Protein AF-0000000081438797 (afdb_homodimer)

Radius of gyration: 20.41 Å; Cα contacts (8 Å, |Δi|>4): 523; chains: 2; bounding box: 64×46×49 Å

Foldseek 3Di:
DDPVVVVVVVVVVVVVVVCVVVVDAQADLQDLCRGDCVVQPQAADQEDEDAQHLQLNDADLVSSLSSVLSVCSRHAAFHKYKYKHFEQDQWDWPDADPVRDTDIGGGHHHHPVSVVCSVVVNVFWDPVAKDWDDDDRMIIIMTTGHHD/DDPVVVVVVVVVVVVVVVCVVVVDAQADLQDLCRGDCVVQPQAADQEDEDAQHLQLNDADLVSSLSSVLSVCSRHAAFHKYKYKHFEQDQWDWPDQDPVRDTDIGGGHHHHPVSVVCSVVVSVFWDPVAKDWDDDDRMIIIMTTGHHD

Sequence (296 aa):
MNNKEVIVNQVEEKTRNVVLNGGIVHANVHHHEVLDKNVFRDQKFDILVSIFCLEGACSTYDEYVKAFNNIILLIRPGGCLILGSVIEDTTYNSGITKIGNPKIFSVLYLSEKQIFNCIEATGLFDMSTIRKYSLESVMFLMVVKKGLMNNKEVIVNQVEEKTRNVVLNGGIVHANVHHHEVLDKNVFRDQKFDILVSIFCLEGACSTYDEYVKAFNNIILLIRPGGCLILGSVIEDTTYNSGITKIGNPKIFSVLYLSEKQIFNCIEATGLFDMSTIRKYSLESVMFLMVVKKGL

pLDDT: mean 87.7, std 11.4, range [47.59, 98.56]

Structure (mmCIF, N/CA/C/O backbone):
data_AF-0000000081438797-model_v1
#
loop_
_entity.id
_entity.type
_entity.pdbx_description
1 polymer 'Methyltransferase type 11 domain-containing protein'
#
loop_
_atom_site.group_PDB
_atom_site.id
_atom_site.type_symbol
_atom_site.label_atom_id
_atom_site.label_alt_id
_atom_site.label_comp_id
_atom_site.label_asym_id
_atom_site.label_entity_id
_atom_site.label_seq_id
_atom_site.pdbx_PDB_ins_code
_atom_site.Cartn_x
_atom_site.Cartn_y
_atom_site.Cartn_z
_atom_site.occupancy
_atom_site.B_iso_or_equiv
_atom_site.auth_seq_id
_atom_site.auth_comp_id
_atom_site.auth_asym_id
_atom_site.auth_atom_id
_atom_site.pdbx_PDB_model_num
ATOM 1 N N . MET A 1 1 ? -36.188 13.367 15.617 1 47.59 1 MET A N 1
ATOM 2 C CA . MET A 1 1 ? -35.25 12.508 14.93 1 47.59 1 MET A CA 1
ATOM 3 C C . MET A 1 1 ? -35.969 11.469 14.078 1 47.59 1 MET A C 1
ATOM 5 O O . MET A 1 1 ? -36.719 10.641 14.602 1 47.59 1 MET A O 1
ATOM 9 N N . ASN A 1 2 ? -36.125 11.773 12.898 1 61.16 2 ASN A N 1
ATOM 10 C CA . ASN A 1 2 ? -37 11 12.031 1 61.16 2 ASN A CA 1
ATOM 11 C C . ASN A 1 2 ? -36.438 9.617 11.75 1 61.16 2 ASN A C 1
ATOM 13 O O . ASN A 1 2 ? -35.25 9.383 11.922 1 61.16 2 ASN A O 1
ATOM 17 N N . ASN A 1 3 ? -37.406 8.789 11.68 1 64.19 3 ASN A N 1
ATOM 18 C CA . ASN A 1 3 ? -37.156 7.367 11.477 1 64.19 3 ASN A CA 1
ATOM 19 C C . ASN A 1 3 ? -36.031 7.141 10.461 1 64.19 3 ASN A C 1
ATOM 21 O O . ASN A 1 3 ? -35.25 6.207 10.609 1 64.19 3 ASN A O 1
ATOM 25 N N . LYS A 1 4 ? -36 8.008 9.57 1 65.06 4 LYS A N 1
ATOM 26 C CA . LYS A 1 4 ? -35 7.926 8.516 1 65.06 4 LYS A CA 1
ATOM 27 C C . LYS A 1 4 ? -33.594 8.219 9.062 1 65.06 4 LYS A C 1
ATOM 29 O O . LYS A 1 4 ? -32.625 7.527 8.719 1 65.06 4 LYS A O 1
ATOM 34 N N . GLU A 1 5 ? -33.531 9.227 9.906 1 71.31 5 GLU A N 1
ATOM 35 C CA . GLU A 1 5 ? -32.281 9.625 10.508 1 71.31 5 GLU A CA 1
ATOM 36 C C . GLU A 1 5 ? -31.734 8.523 11.414 1 71.31 5 GLU A C 1
ATOM 38 O O . GLU A 1 5 ? -30.516 8.273 11.438 1 71.31 5 GLU A O 1
ATOM 43 N N . VAL A 1 6 ? -32.719 7.824 11.938 1 70.75 6 VAL A N 1
ATOM 44 C CA . VAL A 1 6 ? -32.312 6.77 12.867 1 70.75 6 VAL A CA 1
ATOM 45 C C . VAL A 1 6 ? -31.719 5.598 12.094 1 70.75 6 VAL A C 1
ATOM 47 O O . VAL A 1 6 ? -30.703 5.031 12.5 1 70.75 6 VAL A O 1
ATOM 50 N N . ILE A 1 7 ? -32.344 5.254 11.008 1 73.31 7 ILE A N 1
ATOM 51 C CA . ILE A 1 7 ? -31.875 4.125 10.219 1 73.31 7 ILE A CA 1
ATOM 52 C C . ILE A 1 7 ? -30.5 4.441 9.641 1 73.31 7 ILE A C 1
ATOM 54 O O . ILE A 1 7 ? -29.594 3.598 9.656 1 73.31 7 ILE A O 1
ATOM 58 N N . VAL A 1 8 ? -30.312 5.691 9.195 1 72.12 8 VAL A N 1
ATOM 59 C CA . VAL A 1 8 ? -29.047 6.098 8.602 1 72.12 8 VAL A CA 1
ATOM 60 C C . VAL A 1 8 ? -27.953 6.078 9.664 1 72.12 8 VAL A C 1
ATOM 62 O O . VAL A 1 8 ? -26.844 5.582 9.422 1 72.12 8 VAL A O 1
ATOM 65 N N . ASN A 1 9 ? -28.297 6.539 10.75 1 74.38 9 ASN A N 1
ATOM 66 C CA . ASN A 1 9 ? -27.328 6.57 11.844 1 74.38 9 ASN A CA 1
ATOM 67 C C . ASN A 1 9 ? -26.922 5.16 12.273 1 74.38 9 ASN A C 1
ATOM 69 O O . ASN A 1 9 ? -25.766 4.91 12.578 1 74.38 9 ASN A O 1
ATOM 73 N N . GLN A 1 10 ? -27.875 4.258 12.25 1 75.12 10 GLN A N 1
ATOM 74 C CA . GLN A 1 10 ? -27.578 2.881 12.625 1 75.12 10 GLN A CA 1
ATOM 75 C C . GLN A 1 10 ? -26.672 2.207 11.602 1 75.12 10 GLN A C 1
ATOM 77 O O . GLN A 1 10 ? -25.75 1.48 11.969 1 75.12 10 GLN A O 1
ATOM 82 N N . VAL A 1 11 ? -27 2.443 10.422 1 75.31 11 VAL A N 1
ATOM 83 C CA . VAL A 1 11 ? -26.188 1.863 9.359 1 75.31 11 VAL A CA 1
ATOM 84 C C . VAL A 1 11 ? -24.781 2.455 9.398 1 75.31 11 VAL A C 1
ATOM 86 O O . VAL A 1 11 ? -23.797 1.733 9.234 1 75.31 11 VAL A O 1
ATOM 89 N N . GLU A 1 12 ? -24.672 3.738 9.617 1 76.31 12 GLU A N 1
ATOM 90 C CA . GLU A 1 12 ? -23.359 4.398 9.711 1 76.31 12 GLU A CA 1
ATOM 91 C C . GLU A 1 12 ? -22.531 3.82 10.859 1 76.31 12 GLU A C 1
ATOM 93 O O . GLU A 1 12 ? -21.359 3.51 10.68 1 76.31 12 GLU A O 1
ATOM 98 N N . GLU A 1 13 ? -23.188 3.68 11.914 1 76.94 13 GLU A N 1
ATOM 99 C CA . GLU A 1 13 ? -22.484 3.158 13.07 1 76.94 13 GLU A CA 1
ATOM 100 C C . GLU A 1 13 ? -22.031 1.716 12.844 1 76.94 13 GLU A C 1
ATOM 102 O O . GLU A 1 13 ? -20.906 1.343 13.203 1 76.94 13 GLU A O 1
ATOM 107 N N . LYS A 1 14 ? -22.953 0.948 12.273 1 76.31 14 LYS A N 1
ATOM 108 C CA . LYS A 1 14 ? -22.578 -0.433 11.969 1 76.31 14 LYS A CA 1
ATOM 109 C C . LYS A 1 14 ? -21.422 -0.491 10.984 1 76.31 14 LYS A C 1
ATOM 111 O O . LYS A 1 14 ? -20.484 -1.278 11.164 1 76.31 14 LYS A O 1
ATOM 116 N N . THR A 1 15 ? -21.484 0.318 10.008 1 75 15 THR A N 1
ATOM 117 C CA . THR A 1 15 ? -20.422 0.371 9.008 1 75 15 THR A CA 1
ATOM 118 C C . THR A 1 15 ? -19.109 0.814 9.641 1 75 15 THR A C 1
ATOM 120 O O . THR A 1 15 ? -18.047 0.229 9.383 1 75 15 THR A O 1
ATOM 123 N N . ARG A 1 16 ? -19.156 1.755 10.445 1 74.88 16 ARG A N 1
ATOM 124 C CA . ARG A 1 16 ? -17.969 2.232 11.156 1 74.88 16 ARG A CA 1
ATOM 125 C C . ARG A 1 16 ? -17.344 1.121 11.992 1 74.88 16 ARG A C 1
ATOM 127 O O . ARG A 1 16 ? -16.125 0.951 11.992 1 74.88 16 ARG A O 1
ATOM 134 N N . ASN A 1 17 ? -18.203 0.369 12.578 1 76.12 17 ASN A N 1
ATOM 135 C CA . ASN A 1 17 ? -17.703 -0.715 13.422 1 76.12 17 ASN A CA 1
ATOM 136 C C . ASN A 1 17 ? -17.031 -1.809 12.594 1 76.12 17 ASN A C 1
ATOM 138 O O . ASN A 1 17 ? -16.016 -2.359 13 1 76.12 17 ASN A O 1
ATOM 142 N N . VAL A 1 18 ? -17.625 -2.043 11.523 1 73.62 18 VAL A N 1
ATOM 143 C CA . VAL A 1 18 ? -17.062 -3.064 10.648 1 73.62 18 VAL A CA 1
ATOM 144 C C . VAL A 1 18 ? -15.703 -2.596 10.125 1 73.62 18 VAL A C 1
ATOM 146 O O . VAL A 1 18 ? -14.742 -3.371 10.086 1 73.62 18 VAL A O 1
ATOM 149 N N . VAL A 1 19 ? -15.602 -1.338 9.797 1 74.62 19 VAL A N 1
ATOM 150 C CA . VAL A 1 19 ? -14.367 -0.756 9.281 1 74.62 19 VAL A CA 1
ATOM 151 C C . VAL A 1 19 ? -13.297 -0.781 10.359 1 74.62 19 VAL A C 1
ATOM 153 O O . VAL A 1 19 ? -12.164 -1.218 10.117 1 74.62 19 VAL A O 1
ATOM 156 N N . LEU A 1 20 ? -13.688 -0.495 11.477 1 74.5 20 LEU A N 1
ATOM 157 C CA . LEU A 1 20 ? -12.766 -0.468 12.609 1 74.5 20 LEU A CA 1
ATOM 158 C C . LEU A 1 20 ? -12.297 -1.875 12.961 1 74.5 20 LEU A C 1
ATOM 160 O O . LEU A 1 20 ? -11.117 -2.088 13.25 1 74.5 20 LEU A O 1
ATOM 164 N N . ASN A 1 21 ? -13.18 -2.758 12.758 1 73.75 21 ASN A N 1
ATOM 165 C CA . ASN A 1 21 ? -12.844 -4.148 13.047 1 73.75 21 ASN A CA 1
ATOM 166 C C . ASN A 1 21 ? -11.93 -4.734 11.977 1 73.75 21 ASN A C 1
ATOM 168 O O . ASN A 1 21 ? -11.219 -5.707 12.227 1 73.75 21 A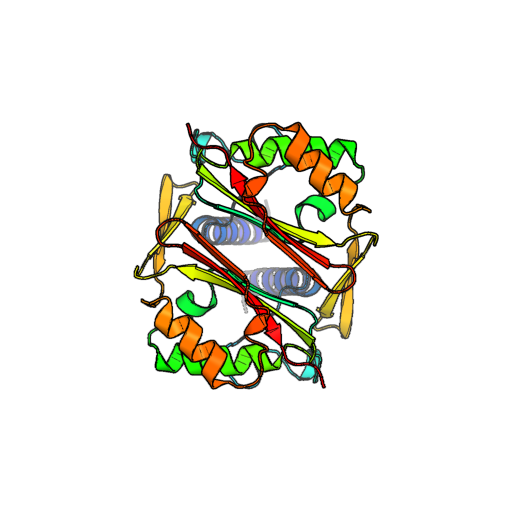SN A O 1
ATOM 172 N N . GLY A 1 22 ? -11.977 -4.027 10.93 1 75.19 22 GLY A N 1
ATOM 173 C CA . GLY A 1 22 ? -11.125 -4.457 9.836 1 75.19 22 GLY A CA 1
ATOM 174 C C . GLY A 1 22 ? -9.727 -3.875 9.906 1 75.19 22 GLY A C 1
ATOM 175 O O . GLY A 1 22 ? -8.875 -4.188 9.07 1 75.19 22 GLY A O 1
ATOM 176 N N . GLY A 1 23 ? -9.5 -2.977 10.859 1 76.56 23 GLY A N 1
ATOM 177 C CA . GLY A 1 23 ? -8.164 -2.438 11.039 1 76.56 23 GLY A CA 1
ATOM 178 C C . GLY A 1 23 ? -7.977 -1.076 10.391 1 76.56 23 GLY A C 1
ATOM 179 O O . GLY A 1 23 ? -6.863 -0.556 10.336 1 76.56 23 GLY A O 1
ATOM 180 N N . ILE A 1 24 ? -9.016 -0.609 9.836 1 80.5 24 ILE A N 1
ATOM 181 C CA . ILE A 1 24 ? -8.961 0.726 9.25 1 80.5 24 ILE A CA 1
ATOM 182 C C . ILE A 1 24 ? -9.289 1.77 10.32 1 80.5 24 ILE A C 1
ATOM 184 O O . ILE A 1 24 ? -10.367 1.741 10.914 1 80.5 24 ILE A O 1
ATOM 188 N N . VAL A 1 25 ? -8.305 2.73 10.57 1 83.81 25 VAL A N 1
ATOM 189 C CA . VAL A 1 25 ? -8.469 3.74 11.609 1 83.81 25 VAL A CA 1
ATOM 190 C C . VAL A 1 25 ? -8.18 5.125 11.031 1 83.81 25 VAL A C 1
ATOM 192 O O . VAL A 1 25 ? -7.52 5.25 10 1 83.81 25 VAL A O 1
ATOM 195 N N . HIS A 1 26 ? -8.773 6.012 11.68 1 86.94 26 HIS A N 1
ATOM 196 C CA . HIS A 1 26 ? -8.461 7.387 11.305 1 86.94 26 HIS A CA 1
ATOM 197 C C . HIS A 1 26 ? -7.043 7.758 11.711 1 86.94 26 HIS A C 1
ATOM 199 O O . HIS A 1 26 ? -6.609 7.457 12.828 1 86.94 26 HIS A O 1
ATOM 205 N N . ALA A 1 27 ? -6.312 8.344 10.812 1 92.19 27 ALA A N 1
ATOM 206 C CA . ALA A 1 27 ? -4.969 8.867 11.047 1 92.19 27 ALA A CA 1
ATOM 207 C C . ALA A 1 27 ? -4.844 10.305 10.555 1 92.19 27 ALA A C 1
ATOM 209 O O . ALA A 1 27 ? -5.297 10.633 9.453 1 92.19 27 ALA A O 1
ATOM 210 N N . ASN A 1 28 ? -4.359 11.18 11.445 1 95.38 28 ASN A N 1
ATOM 211 C CA . ASN A 1 28 ? -4.055 12.555 11.055 1 95.38 28 ASN A CA 1
ATOM 212 C C . ASN A 1 28 ? -2.557 12.836 11.102 1 95.38 28 ASN A C 1
ATOM 214 O O . ASN A 1 28 ? -2 13.094 12.172 1 95.38 28 ASN A O 1
ATOM 218 N N . VAL A 1 29 ? -1.958 12.898 9.883 1 97.44 29 VAL A N 1
ATOM 219 C CA . VAL A 1 29 ? -0.503 12.984 9.797 1 97.44 29 VAL A CA 1
ATOM 220 C C . VAL A 1 29 ? -0.053 14.406 10.141 1 97.44 29 VAL A C 1
ATOM 222 O O . VAL A 1 29 ? 1.137 14.648 10.352 1 97.44 29 VAL A O 1
ATOM 225 N N . HIS A 1 30 ? -0.971 15.273 10.258 1 97.06 30 HIS A N 1
ATOM 226 C CA . HIS A 1 30 ? -0.642 16.656 10.555 1 97.06 30 HIS A CA 1
ATOM 227 C C . HIS A 1 30 ? -0.629 16.906 12.062 1 97.06 30 HIS A C 1
ATOM 229 O O . HIS A 1 30 ? -0.299 18.016 12.508 1 97.06 30 HIS A O 1
ATOM 235 N N . HIS A 1 31 ? -1.01 15.922 12.781 1 95.38 31 HIS A N 1
ATOM 236 C CA . HIS A 1 31 ? -0.969 15.984 14.242 1 95.38 31 HIS A CA 1
ATOM 237 C C . HIS A 1 31 ? 0.128 15.086 14.797 1 95.38 31 HIS A C 1
ATOM 239 O O . HIS A 1 31 ? 0.387 14.008 14.266 1 95.38 31 HIS A O 1
ATOM 245 N N . HIS A 1 32 ? 0.68 15.539 15.883 1 93.88 32 HIS A N 1
ATOM 246 C CA . HIS A 1 32 ? 1.753 14.766 16.5 1 93.88 32 HIS A CA 1
ATOM 247 C C . HIS A 1 32 ? 1.267 13.383 16.922 1 93.88 32 HIS A C 1
ATOM 249 O O . HIS A 1 32 ? 2.02 12.406 16.859 1 93.88 32 HIS A O 1
ATOM 255 N N . GLU A 1 33 ? 0.064 13.445 17.406 1 94.06 33 GLU A N 1
ATOM 256 C CA . GLU A 1 33 ? -0.584 12.164 17.672 1 94.06 33 GLU A CA 1
ATOM 257 C C . GLU A 1 33 ? -1.323 11.648 16.438 1 94.06 33 GLU A C 1
ATOM 259 O O . GLU A 1 33 ? -2.539 11.805 16.328 1 94.06 33 GLU A O 1
ATOM 264 N N . VAL A 1 34 ? -0.611 11.016 15.594 1 95.38 34 VAL A N 1
ATOM 265 C CA . VAL A 1 34 ? -1.127 10.586 14.305 1 95.38 34 VAL A CA 1
ATOM 266 C C . VAL A 1 34 ? -2.322 9.656 14.508 1 95.38 34 VAL A C 1
ATOM 268 O O . VAL A 1 34 ? -3.332 9.773 13.805 1 95.38 34 VAL A O 1
ATOM 271 N N . LEU A 1 35 ? -2.145 8.734 15.531 1 91.81 35 LEU A N 1
ATOM 272 C CA . LEU A 1 35 ? -3.184 7.766 15.867 1 91.81 35 LEU A CA 1
ATOM 273 C C . LEU A 1 35 ? -3.781 8.07 17.234 1 91.81 35 LEU A C 1
ATOM 275 O O . LEU A 1 35 ? -3.127 8.68 18.094 1 91.81 35 LEU A O 1
ATOM 279 N N . ASP A 1 36 ? -4.953 7.633 17.375 1 88.38 36 ASP A N 1
ATOM 280 C CA . ASP A 1 36 ? -5.605 7.82 18.672 1 88.38 36 ASP A CA 1
ATOM 281 C C . ASP A 1 36 ? -4.828 7.121 19.781 1 88.38 36 ASP A C 1
ATOM 283 O O . ASP A 1 36 ? -4.801 5.891 19.859 1 88.38 36 ASP A O 1
ATOM 287 N N . LYS A 1 37 ? -4.355 7.82 20.719 1 87.38 37 LYS A N 1
ATOM 288 C CA . LYS A 1 37 ? -3.518 7.285 21.781 1 87.38 37 LYS A CA 1
ATOM 289 C C . LYS A 1 37 ? -4.332 6.426 22.75 1 87.38 37 LYS A C 1
ATOM 291 O O . LYS A 1 37 ? -3.781 5.574 23.453 1 87.38 37 LYS A O 1
ATOM 296 N N . ASN A 1 38 ? -5.543 6.688 22.781 1 84.25 38 ASN A N 1
ATOM 297 C CA . ASN A 1 38 ? -6.391 5.891 23.672 1 84.25 38 ASN A CA 1
ATOM 298 C C . ASN A 1 38 ? -6.539 4.461 23.156 1 84.25 38 ASN A C 1
ATOM 300 O O . ASN A 1 38 ? -6.84 3.549 23.922 1 84.25 38 ASN A O 1
ATOM 304 N N . VAL A 1 39 ? -6.238 4.379 21.938 1 80.88 39 VAL A N 1
ATOM 305 C CA . VAL A 1 39 ? -6.387 3.064 21.312 1 80.88 39 VAL A CA 1
ATOM 306 C C . VAL A 1 39 ? -5.016 2.424 21.125 1 80.88 39 VAL A C 1
ATOM 308 O O . VAL A 1 39 ? -4.812 1.259 21.469 1 80.88 39 VAL A O 1
ATOM 311 N N . PHE A 1 40 ? -4.098 3.266 20.625 1 83.88 40 PHE A N 1
ATOM 312 C CA . PHE A 1 40 ? -2.824 2.709 20.188 1 83.88 40 PHE A CA 1
ATOM 313 C C . PHE A 1 40 ? -1.736 2.965 21.219 1 83.88 40 PHE A C 1
ATOM 315 O O . PHE A 1 40 ? -0.662 2.361 21.172 1 83.88 40 PHE A O 1
ATOM 322 N N . ARG A 1 41 ? -2.115 3.746 22.188 1 80.88 41 ARG A N 1
ATOM 323 C CA . ARG A 1 41 ? -1.148 4.07 23.234 1 80.88 41 ARG A CA 1
ATOM 324 C C . ARG A 1 41 ? 0.191 4.477 22.625 1 80.88 41 ARG A C 1
ATOM 326 O O . ARG A 1 41 ? 0.259 5.418 21.828 1 80.88 41 ARG A O 1
ATOM 333 N N . ASP A 1 42 ? 1.306 3.9 22.969 1 84.06 42 ASP A N 1
ATOM 334 C CA . ASP A 1 42 ? 2.623 4.254 22.453 1 84.06 42 ASP A CA 1
ATOM 335 C C . ASP A 1 42 ? 3.184 3.135 21.578 1 84.06 42 ASP A C 1
ATOM 337 O O . ASP A 1 42 ? 4.402 2.977 21.469 1 84.06 42 ASP A O 1
ATOM 341 N N . GLN A 1 43 ? 2.242 2.527 20.969 1 86.31 43 GLN A N 1
ATOM 342 C CA . GLN A 1 43 ? 2.637 1.408 20.125 1 86.31 43 GLN A CA 1
ATOM 343 C C . GLN A 1 43 ? 3.508 1.879 18.969 1 86.31 43 GLN A C 1
ATOM 345 O O . GLN A 1 43 ? 3.236 2.918 18.359 1 86.31 43 GLN A O 1
ATOM 350 N N . LYS A 1 44 ? 4.562 1.044 18.703 1 91.75 44 LYS A N 1
ATOM 351 C CA . LYS A 1 44 ? 5.41 1.238 17.531 1 91.75 44 LYS A CA 1
ATOM 352 C C . LYS A 1 44 ? 5.25 0.092 16.531 1 91.75 44 LYS A C 1
ATOM 354 O O . LYS A 1 44 ? 4.832 -1.007 16.906 1 91.75 44 LYS A O 1
ATOM 359 N N . PHE A 1 45 ? 5.586 0.451 15.391 1 89.81 45 PHE A N 1
ATOM 360 C CA . PHE A 1 45 ? 5.375 -0.531 14.336 1 89.81 45 PHE A CA 1
ATOM 361 C C . PHE A 1 45 ? 6.695 -0.935 13.695 1 89.81 45 PHE A C 1
ATOM 363 O O . PHE A 1 45 ? 7.641 -0.145 13.664 1 89.81 45 PHE A O 1
ATOM 370 N N . ASP A 1 46 ? 6.699 -2.176 13.102 1 89 46 ASP A N 1
ATOM 371 C CA . ASP A 1 46 ? 7.887 -2.684 12.422 1 89 46 ASP A CA 1
ATOM 372 C C . ASP A 1 46 ? 8.047 -2.043 11.039 1 89 46 ASP A C 1
ATOM 374 O O . ASP A 1 46 ? 9.172 -1.835 10.578 1 89 46 ASP A O 1
ATOM 378 N N . ILE A 1 47 ? 6.895 -1.741 10.398 1 91.12 47 ILE A N 1
ATOM 379 C CA . ILE A 1 47 ? 6.902 -1.232 9.031 1 91.12 47 ILE A CA 1
ATOM 380 C C . ILE A 1 47 ? 5.852 -0.137 8.883 1 91.12 47 ILE A C 1
ATOM 382 O O . ILE A 1 47 ? 4.727 -0.274 9.375 1 91.12 47 ILE A O 1
ATOM 386 N N . LEU A 1 48 ? 6.219 0.9 8.297 1 94.19 48 LEU A N 1
ATOM 387 C CA . LEU A 1 48 ? 5.293 1.93 7.844 1 94.19 48 LEU A CA 1
ATOM 388 C C . LEU A 1 48 ? 5.352 2.078 6.324 1 94.19 48 LEU A C 1
ATOM 390 O O . LEU A 1 48 ? 6.434 2.242 5.754 1 94.19 48 LEU A O 1
ATOM 394 N N . VAL A 1 49 ? 4.23 1.905 5.684 1 93.75 49 VAL A N 1
ATOM 395 C CA . VAL A 1 49 ? 4.125 2.021 4.234 1 93.75 49 VAL A CA 1
ATOM 396 C C . VAL A 1 49 ? 3.227 3.203 3.875 1 93.75 49 VAL A C 1
ATOM 398 O O . VAL A 1 49 ? 2.094 3.299 4.352 1 93.75 49 VAL A O 1
ATOM 401 N N . SER A 1 50 ? 3.709 4.09 3.102 1 95.06 50 SER A N 1
ATOM 402 C CA . SER A 1 50 ? 2.922 5.176 2.531 1 95.06 50 SER A CA 1
ATOM 403 C C . SER A 1 50 ? 3.139 5.285 1.025 1 95.06 50 SER A C 1
ATOM 405 O O . SER A 1 50 ? 4.227 5.648 0.574 1 95.06 50 SER A O 1
ATOM 407 N N . ILE A 1 51 ? 2.139 4.996 0.252 1 92.31 51 ILE A N 1
ATOM 408 C CA . ILE A 1 51 ? 2.238 5.027 -1.203 1 92.31 51 ILE A CA 1
ATOM 409 C C . ILE A 1 51 ? 1.341 6.133 -1.758 1 92.31 51 ILE A C 1
ATOM 411 O O . ILE A 1 51 ? 0.114 6.016 -1.733 1 92.31 51 ILE A O 1
ATOM 415 N N . PHE A 1 52 ? 1.926 7.145 -2.189 1 90.25 52 PHE A N 1
ATOM 416 C CA . PHE A 1 52 ? 1.266 8.289 -2.805 1 90.25 52 PHE A CA 1
ATOM 417 C C . PHE A 1 52 ? 0.301 8.953 -1.825 1 90.25 52 PHE A C 1
ATOM 419 O O . PHE A 1 52 ? -0.684 9.57 -2.236 1 90.25 52 PHE A O 1
ATOM 426 N N . CYS A 1 53 ? 0.48 8.75 -0.578 1 92.88 53 CYS A N 1
ATOM 427 C CA . CYS A 1 53 ? -0.466 9.227 0.425 1 92.88 53 CYS A CA 1
ATOM 428 C C . CYS A 1 53 ? 0.065 10.469 1.128 1 92.88 53 CYS A C 1
ATOM 430 O O . CYS A 1 53 ? -0.652 11.461 1.27 1 92.88 53 CYS A O 1
ATOM 432 N N . LEU A 1 54 ? 1.288 10.477 1.479 1 95.44 54 LEU A N 1
ATOM 433 C CA . LEU A 1 54 ? 1.838 11.586 2.248 1 95.44 54 LEU A CA 1
ATOM 434 C C . LEU A 1 54 ? 1.853 12.867 1.421 1 95.44 54 L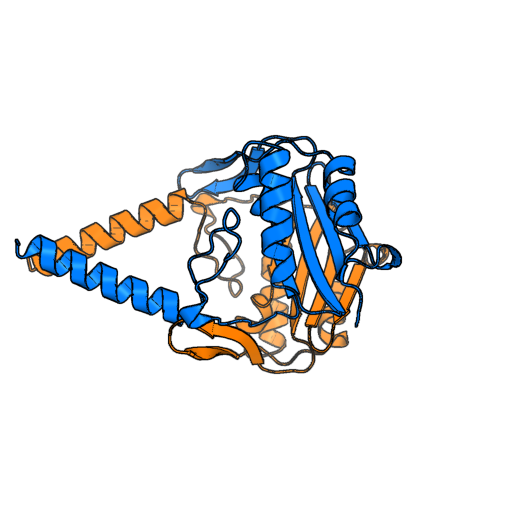EU A C 1
ATOM 436 O O . LEU A 1 54 ? 1.404 13.922 1.886 1 95.44 54 LEU A O 1
ATOM 440 N N . GLU A 1 55 ? 2.346 12.766 0.196 1 94.44 55 GLU A N 1
ATOM 441 C CA . GLU A 1 55 ? 2.367 13.938 -0.674 1 94.44 55 GLU A CA 1
ATOM 442 C C . GLU A 1 55 ? 0.952 14.367 -1.045 1 94.44 55 GLU A C 1
ATOM 444 O O . GLU A 1 55 ? 0.715 15.547 -1.334 1 94.44 55 GLU A O 1
ATOM 449 N N . GLY A 1 56 ? 0.061 13.43 -1.067 1 93.75 56 GLY A N 1
ATOM 450 C CA . GLY A 1 56 ? -1.332 13.766 -1.309 1 93.75 56 GLY A CA 1
ATOM 451 C C . GLY A 1 56 ? -1.979 14.5 -0.147 1 93.75 56 GLY A C 1
ATOM 452 O O . GLY A 1 56 ? -2.939 15.242 -0.335 1 93.75 56 GLY A O 1
ATOM 453 N N . ALA A 1 57 ? -1.486 14.336 1.036 1 95.06 57 ALA A N 1
ATOM 454 C CA . ALA A 1 57 ? -2.051 14.914 2.252 1 95.06 57 ALA A CA 1
ATOM 455 C C . ALA A 1 57 ? -1.438 16.281 2.547 1 95.06 57 ALA A C 1
ATOM 457 O O . ALA A 1 57 ? -1.771 16.922 3.551 1 95.06 57 ALA A O 1
ATOM 458 N N . CYS A 1 58 ? -0.55 16.703 1.725 1 96.88 58 CYS A N 1
ATOM 459 C CA . CYS A 1 58 ? 0.177 17.938 1.998 1 96.88 58 CYS A CA 1
ATOM 460 C C . CYS A 1 58 ? 0.052 18.906 0.835 1 96.88 58 CYS A C 1
ATOM 462 O O . CYS A 1 58 ? -0.02 18.5 -0.323 1 96.88 58 CYS A O 1
ATOM 464 N N . SER A 1 59 ? 0.1 20.219 1.161 1 95.5 59 SER A N 1
ATOM 465 C CA . SER A 1 59 ? -0.027 21.25 0.137 1 95.5 59 SER A CA 1
ATOM 466 C C . SER A 1 59 ? 1.269 22.047 -0.015 1 95.5 59 SER A C 1
ATOM 468 O O . SER A 1 59 ? 1.462 22.734 -1.012 1 95.5 59 SER A O 1
ATOM 470 N N . THR A 1 60 ? 2.125 21.922 0.982 1 97.12 60 THR A N 1
ATOM 471 C CA . THR A 1 60 ? 3.416 22.609 0.948 1 97.12 60 THR A CA 1
ATOM 472 C C . THR A 1 60 ? 4.527 21.688 1.428 1 97.12 60 THR A C 1
ATOM 474 O O . THR A 1 60 ? 4.266 20.672 2.096 1 97.12 60 THR A O 1
ATOM 477 N N . TYR A 1 61 ? 5.727 22.031 1.102 1 97.81 61 TYR A N 1
ATOM 478 C CA . TYR A 1 61 ? 6.863 21.234 1.547 1 97.81 61 TYR A CA 1
ATOM 479 C C . TYR A 1 61 ? 6.992 21.266 3.064 1 97.81 61 TYR A C 1
ATOM 481 O O . TYR A 1 61 ? 7.332 20.266 3.688 1 97.81 61 TYR A O 1
ATOM 489 N N . ASP A 1 62 ? 6.684 22.391 3.707 1 98.12 62 ASP A N 1
ATOM 490 C CA . ASP A 1 62 ? 6.734 22.484 5.16 1 98.12 62 ASP A CA 1
ATOM 491 C C . ASP A 1 62 ? 5.742 21.516 5.809 1 98.12 62 ASP A C 1
ATOM 493 O O . ASP A 1 62 ? 6.07 20.859 6.797 1 98.12 62 ASP A O 1
ATOM 497 N N . GLU A 1 63 ? 4.578 21.484 5.25 1 97.88 63 GLU A N 1
ATOM 498 C CA . GLU A 1 63 ? 3.574 20.562 5.75 1 97.88 63 GLU A CA 1
ATOM 499 C C . GLU A 1 63 ? 4.031 19.109 5.582 1 97.88 63 GLU A C 1
ATOM 501 O O . GLU A 1 63 ? 3.807 18.281 6.465 1 97.88 63 GLU A O 1
ATOM 506 N N . TYR A 1 64 ? 4.652 18.891 4.449 1 98.38 64 TYR A N 1
ATOM 507 C CA . TYR A 1 64 ? 5.176 17.547 4.176 1 98.38 64 TYR A CA 1
ATOM 508 C C . TYR A 1 64 ? 6.219 17.156 5.211 1 98.38 64 TYR A C 1
ATOM 510 O O . TYR A 1 64 ? 6.168 16.047 5.758 1 98.38 64 TYR A O 1
ATOM 518 N N . VAL A 1 65 ? 7.102 18.016 5.488 1 98.38 65 VAL A N 1
ATOM 519 C CA . VAL A 1 65 ? 8.164 17.75 6.457 1 98.38 65 VAL A CA 1
ATOM 520 C C . VAL A 1 65 ? 7.555 17.484 7.832 1 98.38 65 VAL A C 1
ATOM 522 O O . VAL A 1 65 ? 7.934 16.531 8.516 1 98.38 65 VAL A O 1
ATOM 525 N N . LYS A 1 66 ? 6.621 18.281 8.203 1 98.19 66 LYS A N 1
ATOM 526 C CA . LYS A 1 66 ? 5.965 18.109 9.492 1 98.19 66 LYS A CA 1
ATOM 527 C C . LYS A 1 66 ? 5.242 16.766 9.562 1 98.19 66 LYS A C 1
ATOM 529 O O . LYS A 1 66 ? 5.379 16.031 10.547 1 98.19 66 LYS A O 1
ATOM 534 N N . ALA A 1 67 ? 4.48 16.484 8.555 1 98.38 67 ALA A N 1
ATOM 535 C CA . ALA A 1 67 ? 3.75 15.219 8.492 1 98.38 67 ALA A CA 1
ATOM 536 C C . ALA A 1 67 ? 4.707 14.023 8.539 1 98.38 67 ALA A C 1
ATOM 538 O O . ALA A 1 67 ? 4.457 13.047 9.242 1 98.38 67 ALA A O 1
ATOM 539 N N . PHE A 1 68 ? 5.777 14.18 7.793 1 98.56 68 PHE A N 1
ATOM 540 C CA . PHE A 1 68 ? 6.797 13.133 7.766 1 98.56 68 PHE A CA 1
ATOM 541 C C . PHE A 1 68 ? 7.363 12.898 9.156 1 98.56 68 PHE A C 1
ATOM 543 O O . PHE A 1 68 ? 7.43 11.758 9.625 1 98.56 68 PHE A O 1
ATOM 550 N N . ASN A 1 69 ? 7.688 13.922 9.828 1 98.25 69 ASN A N 1
ATOM 551 C CA . ASN A 1 69 ? 8.234 13.82 11.18 1 98.25 69 ASN A CA 1
ATOM 552 C C . ASN A 1 69 ? 7.246 13.164 12.133 1 98.25 69 ASN A C 1
ATOM 554 O O . ASN A 1 69 ? 7.648 12.438 13.047 1 98.25 69 ASN A O 1
ATOM 558 N N . ASN A 1 70 ? 6.027 13.43 11.922 1 97.81 70 ASN A N 1
ATOM 559 C CA . ASN A 1 70 ? 5 12.828 12.773 1 97.81 70 ASN A CA 1
ATOM 560 C C . ASN A 1 70 ? 4.902 11.32 12.555 1 97.81 70 ASN A C 1
ATOM 562 O O . ASN A 1 70 ? 4.883 10.555 13.516 1 97.81 70 ASN A O 1
ATOM 566 N N . ILE A 1 71 ? 4.914 10.867 11.297 1 97.56 71 ILE A N 1
ATOM 567 C CA . ILE A 1 71 ? 4.578 9.477 11.031 1 97.56 71 ILE A CA 1
ATOM 568 C C . ILE A 1 71 ? 5.781 8.586 11.359 1 97.56 71 ILE A C 1
ATOM 570 O O . ILE A 1 71 ? 5.617 7.43 11.742 1 97.56 71 ILE A O 1
ATOM 574 N N . ILE A 1 72 ? 6.98 9.094 11.234 1 97.38 72 ILE A N 1
ATOM 575 C CA . ILE A 1 72 ? 8.141 8.242 11.453 1 97.38 72 ILE A CA 1
ATOM 576 C C . ILE A 1 72 ? 8.281 7.934 12.945 1 97.38 72 ILE A C 1
ATOM 578 O O . ILE A 1 72 ? 9.008 7.012 13.328 1 97.38 72 ILE A O 1
ATOM 582 N N . LEU A 1 73 ? 7.605 8.719 13.781 1 95.38 73 LEU A N 1
ATOM 583 C CA . LEU A 1 73 ? 7.602 8.43 15.211 1 95.38 73 LEU A CA 1
ATOM 584 C C . LEU A 1 73 ? 6.859 7.129 15.5 1 95.38 73 LEU A C 1
ATOM 586 O O . LEU A 1 73 ? 7.016 6.547 16.578 1 95.38 73 LEU A O 1
ATOM 590 N N . LEU A 1 74 ? 6.094 6.656 14.578 1 95 74 LEU A N 1
ATOM 591 C CA . LEU A 1 74 ? 5.336 5.418 14.734 1 95 74 LEU A CA 1
ATOM 592 C C . LEU A 1 74 ? 6.227 4.203 14.484 1 95 74 LEU A C 1
ATOM 594 O O . LEU A 1 74 ? 5.852 3.076 14.828 1 95 74 LEU A O 1
ATOM 598 N N . ILE A 1 75 ? 7.375 4.41 13.93 1 95.88 75 ILE A N 1
ATOM 599 C CA . ILE A 1 75 ? 8.266 3.303 13.586 1 95.88 75 ILE A CA 1
ATOM 600 C C . ILE A 1 75 ? 9.211 3.018 14.75 1 95.88 75 ILE A C 1
ATOM 602 O O . ILE A 1 75 ? 9.836 3.934 15.281 1 95.88 75 ILE A O 1
ATOM 606 N N . ARG A 1 76 ? 9.297 1.787 15.086 1 94.94 76 ARG A N 1
ATOM 607 C CA . ARG A 1 76 ? 10.242 1.413 16.141 1 94.94 76 ARG A CA 1
ATOM 608 C C . ARG A 1 76 ? 11.68 1.517 15.648 1 94.94 76 ARG A C 1
ATOM 610 O O . ARG A 1 76 ? 11.93 1.48 14.438 1 94.94 76 ARG A O 1
ATOM 617 N N . PRO A 1 77 ? 12.641 1.635 16.688 1 96.06 77 PRO A N 1
ATOM 618 C CA . PRO A 1 77 ? 14.039 1.494 16.266 1 96.06 77 PRO A CA 1
ATOM 619 C C . PRO A 1 77 ? 14.305 0.191 15.516 1 96.06 77 PRO A C 1
ATOM 621 O O . PRO A 1 77 ? 13.758 -0.856 15.883 1 96.06 77 PRO A O 1
ATOM 624 N N . GLY A 1 78 ? 15.008 0.307 14.438 1 94.12 78 GLY A N 1
ATOM 625 C CA . GLY A 1 78 ? 15.297 -0.865 13.625 1 94.12 78 GLY A CA 1
ATOM 626 C C . GLY A 1 78 ? 14.188 -1.21 12.656 1 94.12 78 GLY A C 1
ATOM 627 O O . GLY A 1 78 ? 14.32 -2.131 11.844 1 94.12 78 GLY A O 1
ATOM 628 N N . GLY A 1 79 ? 13.078 -0.401 12.727 1 94.62 79 GLY A N 1
ATOM 629 C CA . GLY A 1 79 ? 11.977 -0.61 11.805 1 94.62 79 GLY A CA 1
ATOM 630 C C . GLY A 1 79 ? 12.227 -0.035 10.422 1 94.62 79 GLY A C 1
ATOM 631 O O . GLY A 1 79 ? 13.312 0.496 10.156 1 94.62 79 GLY A O 1
ATOM 632 N N . CYS A 1 80 ? 11.18 -0.158 9.523 1 94.12 80 CYS A N 1
ATOM 633 C CA . CYS A 1 80 ? 11.383 0.169 8.117 1 94.12 80 CYS A CA 1
ATOM 634 C C . CYS A 1 80 ? 10.312 1.139 7.617 1 94.12 80 CYS A C 1
ATOM 636 O O . CYS A 1 80 ? 9.133 0.99 7.945 1 94.12 80 CYS A O 1
ATOM 638 N N . LEU A 1 81 ? 10.797 2.068 6.836 1 96.75 81 LEU A N 1
ATOM 639 C CA . LEU A 1 81 ? 9.914 2.971 6.102 1 96.75 81 LEU A CA 1
ATOM 640 C C . LEU A 1 81 ? 9.891 2.617 4.617 1 96.75 81 LEU A C 1
ATOM 642 O O . LEU A 1 81 ? 10.945 2.457 3.996 1 96.75 81 LEU A O 1
ATOM 646 N N . ILE A 1 82 ? 8.719 2.488 4.07 1 94.5 82 ILE A N 1
ATOM 647 C CA . ILE A 1 82 ? 8.523 2.312 2.637 1 94.5 82 ILE A CA 1
ATOM 648 C C . ILE A 1 82 ? 7.691 3.465 2.084 1 94.5 82 ILE A C 1
ATOM 650 O O . ILE A 1 82 ? 6.543 3.662 2.49 1 94.5 82 ILE A O 1
ATOM 654 N N . LEU A 1 83 ? 8.297 4.148 1.115 1 96.38 83 LEU A N 1
ATOM 655 C CA . LEU A 1 83 ? 7.625 5.297 0.516 1 96.38 83 LEU A CA 1
ATOM 656 C C . LEU A 1 83 ? 7.461 5.109 -0.988 1 96.38 83 LEU A C 1
ATOM 658 O O . LEU A 1 83 ? 8.406 4.699 -1.672 1 96.38 83 LEU A O 1
ATOM 662 N N . GLY A 1 84 ? 6.289 5.242 -1.453 1 94.56 84 GLY A N 1
ATOM 663 C CA . GLY A 1 84 ? 6.004 5.488 -2.857 1 94.56 84 GLY A CA 1
ATOM 664 C C . GLY A 1 84 ? 5.555 6.914 -3.131 1 94.56 84 GLY A C 1
ATOM 665 O O . GLY A 1 84 ? 4.582 7.387 -2.545 1 94.56 84 GLY A O 1
ATOM 666 N N . SER A 1 85 ? 6.297 7.598 -3.973 1 95.5 85 SER A N 1
ATOM 667 C CA . SER A 1 85 ? 6 9.008 -4.199 1 95.5 85 SER A CA 1
ATOM 668 C C . SER A 1 85 ? 6.027 9.344 -5.684 1 95.5 85 SER A C 1
ATOM 670 O O . SER A 1 85 ? 6.816 8.781 -6.441 1 95.5 85 SER A O 1
ATOM 672 N N . VAL A 1 86 ? 5.148 10.25 -6.098 1 92.81 86 VAL A N 1
ATOM 673 C CA . VAL A 1 86 ? 5.234 10.898 -7.402 1 92.81 86 VAL A CA 1
ATOM 674 C C . VAL A 1 86 ? 6.324 11.969 -7.379 1 92.81 86 VAL A C 1
ATOM 676 O O . VAL A 1 86 ? 6.367 12.805 -6.473 1 92.81 86 VAL A O 1
ATOM 679 N N . ILE A 1 87 ? 7.168 11.906 -8.344 1 94.44 87 ILE A N 1
ATOM 680 C CA . ILE A 1 87 ? 8.289 12.836 -8.375 1 94.44 87 ILE A CA 1
ATOM 681 C C . ILE A 1 87 ? 8.102 13.836 -9.508 1 94.44 87 ILE A C 1
ATOM 683 O O . ILE A 1 87 ? 7.793 13.453 -10.641 1 94.44 87 ILE A O 1
ATOM 687 N N . GLU A 1 88 ? 8.281 15.102 -9.148 1 94.44 88 GLU A N 1
ATOM 688 C CA . GLU A 1 88 ? 8.312 16.203 -10.102 1 94.44 88 GLU A CA 1
ATOM 689 C C . GLU A 1 88 ? 7.051 16.219 -10.961 1 94.44 88 GLU A C 1
ATOM 691 O O . GLU A 1 88 ? 7.129 16.359 -12.188 1 94.44 88 GLU A O 1
ATOM 696 N N . ASP A 1 89 ? 6.004 15.93 -10.422 1 91.75 89 ASP A N 1
ATOM 697 C CA . ASP A 1 89 ? 4.652 16 -10.961 1 91.75 89 ASP A CA 1
ATOM 698 C C . ASP A 1 89 ? 3.641 16.359 -9.875 1 91.75 89 ASP A C 1
ATOM 700 O O . ASP A 1 89 ? 3.949 16.281 -8.688 1 91.75 89 ASP A O 1
ATOM 704 N N . THR A 1 90 ? 2.42 16.797 -10.297 1 91.06 90 THR A N 1
ATOM 705 C CA . THR A 1 90 ? 1.433 17.234 -9.32 1 91.06 90 THR A CA 1
ATOM 706 C C . THR A 1 90 ? 0.173 16.375 -9.406 1 91.06 90 THR A C 1
ATOM 708 O O . THR A 1 90 ? -0.83 16.672 -8.75 1 91.06 90 THR A O 1
ATOM 711 N N . THR A 1 91 ? 0.293 15.344 -10.242 1 87.56 91 THR A N 1
ATOM 712 C CA . THR A 1 91 ? -0.863 14.461 -10.375 1 87.56 91 THR A CA 1
ATOM 713 C C . THR A 1 91 ? -0.422 13.016 -10.562 1 87.56 91 THR A C 1
ATOM 715 O O . THR A 1 91 ? 0.719 12.75 -10.953 1 87.56 91 THR A O 1
ATOM 718 N N . TYR A 1 92 ? -1.183 12.203 -10.125 1 80.44 92 TYR A N 1
ATOM 719 C CA . TYR A 1 92 ? -1.025 10.812 -10.523 1 80.44 92 TYR A CA 1
ATOM 720 C C . TYR A 1 92 ? -2.363 10.203 -10.922 1 80.44 92 TYR A C 1
ATOM 722 O O . TYR A 1 92 ? -3.406 10.562 -10.375 1 80.44 92 TYR A O 1
ATOM 730 N N . ASN A 1 93 ? -2.232 9.328 -11.969 1 75.88 93 ASN A N 1
ATOM 731 C CA . ASN A 1 93 ? -3.4 8.648 -12.516 1 75.88 93 ASN A CA 1
ATOM 732 C C . ASN A 1 93 ? -3.537 7.23 -11.961 1 75.88 93 ASN A C 1
ATOM 734 O O . ASN A 1 93 ? -2.646 6.398 -12.141 1 75.88 93 ASN A O 1
ATOM 738 N N . SER A 1 94 ? -4.594 7.051 -11.211 1 71.12 94 SER A N 1
ATOM 739 C CA . SER A 1 94 ? -4.793 5.734 -10.617 1 71.12 94 SER A CA 1
ATOM 740 C C . SER A 1 94 ? -5.594 4.824 -11.539 1 71.12 94 SER A C 1
ATOM 742 O O . SER A 1 94 ? -6.016 3.738 -11.141 1 71.12 94 SER A O 1
ATOM 744 N N . GLY A 1 95 ? -5.734 5.246 -12.766 1 66.38 95 GLY A N 1
ATOM 745 C CA . GLY A 1 95 ? -6.457 4.434 -13.734 1 66.38 95 GLY A CA 1
ATOM 746 C C . GLY A 1 95 ? -7.898 4.867 -13.922 1 66.38 95 GLY A C 1
ATOM 747 O O . GLY A 1 95 ? -8.344 5.84 -13.305 1 66.38 95 GLY A O 1
ATOM 748 N N . ILE A 1 96 ? -8.508 4.254 -14.883 1 61.59 96 ILE A N 1
ATOM 749 C CA . ILE A 1 96 ? -9.859 4.625 -15.289 1 61.59 96 ILE A CA 1
ATOM 750 C C . ILE A 1 96 ? -10.875 4.066 -14.289 1 61.59 96 ILE A C 1
ATOM 752 O O . ILE A 1 96 ? -10.75 2.922 -13.852 1 61.59 96 ILE A O 1
ATOM 756 N N . THR A 1 97 ? -11.617 4.957 -13.805 1 61.25 97 THR A N 1
ATOM 757 C CA . THR A 1 97 ? -12.695 4.531 -12.914 1 61.25 97 THR A CA 1
ATOM 758 C C . THR A 1 97 ? -13.852 3.932 -13.711 1 61.25 97 THR A C 1
ATOM 760 O O . THR A 1 97 ? -13.82 3.926 -14.945 1 61.25 97 THR A O 1
ATOM 763 N N . LYS A 1 98 ? -14.742 3.268 -13.031 1 59.75 98 LYS A N 1
ATOM 764 C CA . LYS A 1 98 ? -15.938 2.668 -13.633 1 59.75 98 LYS A CA 1
ATOM 765 C C . LYS A 1 98 ? -16.641 3.658 -14.547 1 59.75 98 LYS A C 1
ATOM 767 O O . LYS A 1 98 ? -17.297 3.26 -15.516 1 59.75 98 LYS A O 1
ATOM 772 N N . ILE A 1 99 ? -16.5 4.898 -14.227 1 58.72 99 ILE A N 1
ATOM 773 C CA . ILE A 1 99 ? -17.219 5.859 -15.047 1 58.72 99 ILE A CA 1
ATOM 774 C C . ILE A 1 99 ? -16.344 6.305 -16.219 1 58.72 99 ILE A C 1
ATOM 776 O O . ILE A 1 99 ? -16.719 7.207 -16.969 1 58.72 99 ILE A O 1
ATOM 780 N N . GLY A 1 100 ? -15.359 5.582 -16.438 1 62.06 100 GLY A N 1
ATOM 781 C CA . GLY A 1 100 ? -14.539 5.785 -17.625 1 62.06 100 GLY A CA 1
ATOM 782 C C . GLY A 1 100 ? -13.539 6.914 -17.469 1 62.06 100 GLY A C 1
ATOM 783 O O . GLY A 1 100 ? -12.695 7.129 -18.344 1 62.06 100 GLY A O 1
ATOM 784 N N . ASN A 1 101 ? -13.734 7.691 -16.375 1 63.41 101 ASN A N 1
ATOM 785 C CA . ASN A 1 101 ? -12.797 8.797 -16.25 1 63.41 101 ASN A CA 1
ATOM 786 C C . ASN A 1 101 ? -11.617 8.438 -15.344 1 63.41 101 ASN A C 1
ATOM 788 O O . ASN A 1 101 ? -11.805 7.793 -14.312 1 63.41 101 ASN A O 1
ATOM 792 N N . PRO A 1 102 ? -10.477 8.734 -15.93 1 66.12 102 PRO A N 1
ATOM 793 C CA . PRO A 1 102 ? -9.328 8.531 -15.047 1 66.12 102 PRO A CA 1
ATOM 794 C C . PRO A 1 102 ? -9.414 9.344 -13.758 1 66.12 102 PRO A C 1
ATOM 796 O O . PRO A 1 102 ? -9.93 10.461 -13.766 1 66.12 102 PRO A O 1
ATOM 799 N N . LYS A 1 103 ? -9.258 8.648 -12.703 1 72.69 103 LYS A N 1
ATOM 800 C CA . LYS A 1 103 ? -9.172 9.406 -11.461 1 72.69 103 LYS A CA 1
ATOM 801 C C . LYS A 1 103 ? -7.777 10.008 -11.281 1 72.69 103 LYS A C 1
ATOM 803 O O . LYS A 1 103 ? -6.781 9.281 -11.258 1 72.69 103 LYS A O 1
ATOM 808 N N . ILE A 1 104 ? -7.777 11.312 -11.352 1 78.69 104 ILE A N 1
ATOM 809 C CA . ILE A 1 104 ? -6.535 12.055 -11.172 1 78.69 104 ILE A CA 1
ATOM 810 C C . ILE A 1 104 ? -6.473 12.625 -9.758 1 78.69 104 ILE A C 1
ATOM 812 O O . ILE A 1 104 ? -7.418 13.273 -9.305 1 78.69 104 ILE A O 1
ATOM 816 N N . PHE A 1 105 ? -5.496 12.242 -9.078 1 82.56 105 PHE A N 1
ATOM 817 C CA . PHE A 1 105 ? -5.273 12.766 -7.738 1 82.56 105 PHE A CA 1
ATOM 818 C C . PHE A 1 105 ? -4.199 13.844 -7.75 1 82.56 105 PHE A C 1
ATOM 820 O O . PHE A 1 105 ? -3.191 13.719 -8.453 1 82.56 105 PHE A O 1
ATOM 827 N N . SER A 1 106 ? -4.484 14.859 -7.016 1 88.75 106 SER A N 1
ATOM 828 C CA . SER A 1 106 ? -3.484 15.914 -6.848 1 88.75 106 SER A CA 1
ATOM 829 C C . SER A 1 106 ? -2.51 15.57 -5.727 1 88.75 106 SER A C 1
ATOM 831 O O . SER A 1 106 ? -2.916 15.07 -4.676 1 88.75 106 SER A O 1
ATOM 833 N N . VAL A 1 107 ? -1.253 15.789 -6.039 1 93.31 107 VAL A N 1
ATOM 834 C CA . VAL A 1 107 ? -0.214 15.547 -5.043 1 93.31 107 VAL A CA 1
ATOM 835 C C . VAL A 1 107 ? 0.746 16.734 -4.996 1 93.31 107 VAL A C 1
ATOM 837 O O . VAL A 1 107 ? 0.843 17.5 -5.957 1 93.31 107 VAL A O 1
ATOM 840 N N . LEU A 1 108 ? 1.368 16.953 -3.877 1 95.75 108 LEU A N 1
ATOM 841 C CA . LEU A 1 108 ? 2.404 17.969 -3.732 1 95.75 108 LEU A CA 1
ATOM 842 C C . LEU A 1 108 ? 3.559 17.703 -4.695 1 95.75 108 LEU A C 1
ATOM 844 O O . LEU A 1 108 ? 4.008 16.562 -4.84 1 95.75 108 LEU A O 1
ATOM 848 N N . TYR A 1 109 ? 3.98 18.734 -5.359 1 96.5 109 TYR A N 1
ATOM 849 C CA . TYR A 1 109 ? 5.195 18.641 -6.156 1 96.5 109 TYR A CA 1
ATOM 850 C C . TYR A 1 109 ? 6.414 18.406 -5.27 1 96.5 109 TYR A C 1
ATOM 852 O O . TYR A 1 109 ? 6.684 19.188 -4.359 1 96.5 109 TYR A O 1
ATOM 860 N N . LEU A 1 110 ? 7.133 17.312 -5.527 1 97.38 110 LEU A N 1
ATOM 861 C CA . LEU A 1 110 ? 8.336 16.969 -4.785 1 97.38 110 LEU A CA 1
ATOM 862 C C . LEU A 1 110 ? 9.445 16.5 -5.727 1 97.38 110 LEU A C 1
ATOM 864 O O . LEU A 1 110 ? 9.188 15.766 -6.68 1 97.38 110 LEU A O 1
ATOM 868 N N . SER A 1 111 ? 10.617 16.953 -5.434 1 97.06 111 SER A N 1
ATOM 869 C CA . SER A 1 111 ? 11.789 16.359 -6.074 1 97.06 111 SER A CA 1
ATOM 870 C C . SER A 1 111 ? 12.359 15.227 -5.234 1 97.06 111 SER A C 1
ATOM 872 O O . SER A 1 111 ? 12.102 15.148 -4.031 1 97.06 111 SER A O 1
ATOM 874 N N . GLU A 1 112 ? 13.102 14.383 -5.91 1 96.31 112 GLU A N 1
ATOM 875 C CA . GLU A 1 112 ? 13.82 13.336 -5.191 1 96.31 112 GLU A CA 1
ATOM 876 C C . GLU A 1 112 ? 14.695 13.922 -4.086 1 96.31 112 GLU A C 1
ATOM 878 O O . GLU A 1 112 ? 14.727 13.398 -2.971 1 96.31 112 GLU A O 1
ATOM 883 N N . LYS A 1 113 ? 15.344 14.977 -4.426 1 97.19 113 LYS A N 1
ATOM 884 C CA . LYS A 1 113 ? 16.234 15.633 -3.465 1 97.19 113 LYS A CA 1
ATOM 885 C C . LYS A 1 113 ? 15.461 16.078 -2.223 1 97.19 113 LYS A C 1
ATOM 887 O O . LYS A 1 113 ? 15.945 15.93 -1.101 1 97.19 113 LYS A O 1
ATOM 892 N N . GLN A 1 114 ? 14.32 16.562 -2.42 1 97.88 114 GLN A N 1
ATOM 893 C CA . GLN A 1 114 ? 13.5 17.031 -1.307 1 97.88 114 GLN A CA 1
ATOM 894 C C . GLN A 1 114 ? 13.102 15.867 -0.4 1 97.88 114 GLN A C 1
ATOM 896 O O . GLN A 1 114 ? 13.102 16 0.825 1 97.88 114 GLN A O 1
ATOM 901 N N . ILE A 1 115 ? 12.75 14.766 -0.962 1 97.88 115 ILE A N 1
ATOM 902 C CA . ILE A 1 115 ? 12.359 13.594 -0.194 1 97.88 115 ILE A CA 1
ATOM 903 C C . ILE A 1 115 ? 13.547 13.078 0.61 1 97.88 115 ILE A C 1
ATOM 905 O O . ILE A 1 115 ? 13.43 12.82 1.811 1 97.88 115 ILE A O 1
ATOM 909 N N . PHE A 1 116 ? 14.688 13.062 -0.007 1 97.62 116 PHE A N 1
ATOM 910 C CA . PHE A 1 116 ? 15.891 12.586 0.663 1 97.62 116 PHE A CA 1
ATOM 911 C C . PHE A 1 116 ? 16.297 13.531 1.781 1 97.62 116 PHE A C 1
ATOM 913 O O . PHE A 1 116 ? 16.688 13.094 2.867 1 97.62 116 PHE A O 1
ATOM 920 N N . ASN A 1 117 ? 16.188 14.758 1.47 1 98 117 ASN A N 1
ATOM 921 C CA . ASN A 1 117 ? 16.5 15.742 2.498 1 98 117 ASN A CA 1
ATOM 922 C C . ASN A 1 117 ? 15.609 15.578 3.727 1 98 117 ASN A C 1
ATOM 924 O O . ASN A 1 117 ? 16.078 15.68 4.859 1 98 117 ASN A O 1
ATOM 928 N N . CYS A 1 118 ? 14.398 15.336 3.488 1 98 118 CYS A N 1
ATOM 929 C CA . CYS A 1 118 ? 13.438 15.148 4.57 1 98 118 CYS A CA 1
ATOM 930 C C . CYS A 1 118 ? 13.82 13.953 5.434 1 98 118 CYS A C 1
ATOM 932 O O . CYS A 1 118 ? 13.836 14.047 6.664 1 98 118 CYS A O 1
ATOM 934 N N . ILE A 1 119 ? 14.18 12.891 4.828 1 98.25 119 ILE A N 1
ATOM 935 C CA . ILE A 1 119 ? 14.555 11.664 5.535 1 98.25 119 ILE A CA 1
ATOM 936 C C . ILE A 1 119 ? 15.844 11.898 6.316 1 98.25 119 ILE A C 1
ATOM 938 O O . ILE A 1 119 ? 15.914 11.609 7.512 1 98.25 119 ILE A O 1
ATOM 942 N N . GLU A 1 120 ? 16.797 12.508 5.711 1 97.81 120 GLU A N 1
ATOM 943 C CA . GLU A 1 120 ? 18.109 12.703 6.301 1 97.81 120 GLU A CA 1
ATOM 944 C C . GLU A 1 120 ? 18.047 13.68 7.469 1 97.81 120 GLU A C 1
ATOM 946 O O . GLU A 1 120 ? 18.75 13.508 8.469 1 97.81 120 GLU A O 1
ATOM 951 N N . ALA A 1 121 ? 17.266 14.633 7.324 1 98 121 ALA A N 1
ATOM 952 C CA . ALA A 1 121 ? 17.172 15.703 8.32 1 98 121 ALA A CA 1
ATOM 953 C C . ALA A 1 121 ? 16.688 15.164 9.656 1 98 121 ALA A C 1
ATOM 955 O O . ALA A 1 121 ? 16.938 15.766 10.703 1 98 121 ALA A O 1
ATOM 956 N N . THR A 1 122 ? 15.953 14.078 9.656 1 97.62 122 THR A N 1
ATOM 957 C CA . THR A 1 122 ? 15.453 13.516 10.906 1 97.62 122 THR A CA 1
ATOM 958 C C . THR A 1 122 ? 16.594 12.977 11.75 1 97.62 122 THR A C 1
ATOM 960 O O . THR A 1 122 ? 16.5 12.922 12.984 1 97.62 122 THR A O 1
ATOM 963 N N . GLY A 1 123 ? 17.625 12.445 11.133 1 97.31 123 GLY A N 1
ATOM 964 C CA . GLY A 1 123 ? 18.734 11.812 11.812 1 97.31 123 GLY A CA 1
ATOM 965 C C . GLY A 1 123 ? 18.391 10.445 12.383 1 97.31 123 GLY A C 1
ATOM 966 O O . GLY A 1 123 ? 19.156 9.883 13.172 1 97.31 123 GLY A O 1
ATOM 967 N N . LEU A 1 124 ? 17.328 9.891 11.992 1 98.06 124 LEU A N 1
ATOM 968 C CA . LEU A 1 124 ? 16.828 8.688 12.648 1 98.06 124 LEU A CA 1
ATOM 969 C C . LEU A 1 124 ? 17.031 7.461 11.766 1 98.06 124 LEU A C 1
ATOM 971 O O . LEU A 1 124 ? 16.859 6.328 12.219 1 98.06 124 LEU A O 1
ATOM 975 N N . PHE A 1 125 ? 17.406 7.676 10.516 1 98.12 125 PHE A N 1
ATOM 976 C CA . PHE A 1 125 ? 17.484 6.555 9.586 1 98.12 125 PHE A CA 1
ATOM 977 C C . PHE A 1 125 ? 18.938 6.25 9.227 1 98.12 125 PHE A C 1
ATOM 979 O O . PHE A 1 125 ? 19.781 7.148 9.227 1 98.12 125 PHE A O 1
ATOM 986 N N . ASP A 1 126 ? 19.234 5.004 9.031 1 97.31 126 ASP A N 1
ATOM 987 C CA . ASP A 1 126 ? 20.516 4.555 8.484 1 97.31 126 ASP A CA 1
ATOM 988 C C . ASP A 1 126 ? 20.516 4.629 6.961 1 97.31 126 ASP A C 1
ATOM 990 O O . ASP A 1 126 ? 20.047 3.703 6.285 1 97.31 126 ASP A O 1
ATOM 994 N N . MET A 1 127 ? 21.109 5.648 6.473 1 96.44 127 MET A N 1
ATOM 995 C CA . MET A 1 127 ? 21.031 5.957 5.047 1 96.44 127 MET A CA 1
ATOM 996 C C . MET A 1 127 ? 21.797 4.922 4.223 1 96.44 127 MET A C 1
ATOM 998 O O . MET A 1 127 ? 21.609 4.836 3.006 1 96.44 127 MET A O 1
ATOM 1002 N N . SER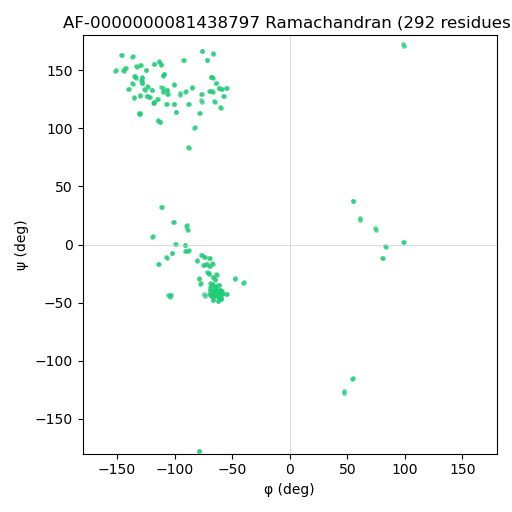 A 1 128 ? 22.578 4.082 4.844 1 95.44 128 SER A N 1
ATOM 1003 C CA . SER A 1 128 ? 23.297 3.029 4.121 1 95.44 128 SER A CA 1
ATOM 1004 C C . SER A 1 128 ? 22.344 1.905 3.717 1 95.44 128 SER A C 1
ATOM 1006 O O . SER A 1 128 ? 22.688 1.073 2.871 1 95.44 128 SER A O 1
ATOM 1008 N N . THR A 1 129 ? 21.172 1.959 4.254 1 92.69 129 THR A N 1
ATOM 1009 C CA . THR A 1 129 ? 20.219 0.889 3.982 1 92.69 129 THR A CA 1
ATOM 1010 C C . THR A 1 129 ? 19.234 1.308 2.898 1 92.69 129 THR A C 1
ATOM 1012 O O . THR A 1 129 ? 18.375 0.519 2.494 1 92.69 129 THR A O 1
ATOM 1015 N N . ILE A 1 130 ? 19.328 2.455 2.369 1 93.75 130 ILE A N 1
ATOM 1016 C CA . ILE A 1 130 ? 18.312 2.98 1.457 1 93.75 130 ILE A CA 1
ATOM 1017 C C . ILE A 1 130 ? 18.312 2.17 0.163 1 93.75 130 ILE A C 1
ATOM 1019 O O . ILE A 1 130 ? 19.375 1.84 -0.369 1 93.75 130 ILE A O 1
ATOM 1023 N N . ARG A 1 131 ? 17.188 1.804 -0.214 1 87.81 131 ARG A N 1
ATOM 1024 C CA . ARG A 1 131 ? 16.922 1.209 -1.52 1 87.81 131 ARG A CA 1
ATOM 1025 C C . ARG A 1 131 ? 15.852 1.995 -2.275 1 87.81 131 ARG A C 1
ATOM 1027 O O . ARG A 1 131 ? 14.805 2.324 -1.717 1 87.81 131 ARG A O 1
ATOM 1034 N N . LYS A 1 132 ? 16.297 2.301 -3.498 1 90.94 132 LYS A N 1
ATOM 1035 C CA . LYS A 1 132 ? 15.383 3.119 -4.297 1 90.94 132 LYS A CA 1
ATOM 1036 C C . LYS A 1 132 ? 15.148 2.5 -5.672 1 90.94 132 LYS A C 1
ATOM 1038 O O . LYS A 1 132 ? 16.062 1.926 -6.262 1 90.94 132 LYS A O 1
ATOM 1043 N N . TYR A 1 133 ? 13.953 2.645 -6.121 1 87.38 133 TYR A N 1
ATOM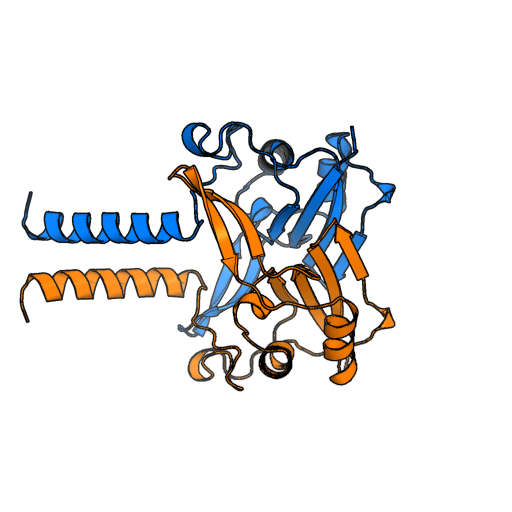 1044 C CA . TYR A 1 133 ? 13.562 2.303 -7.484 1 87.38 133 TYR A CA 1
ATOM 1045 C C . TYR A 1 133 ? 12.695 3.396 -8.094 1 87.38 133 TYR A C 1
ATOM 1047 O O . TYR A 1 133 ? 11.719 3.832 -7.484 1 87.38 133 TYR A O 1
ATOM 1055 N N . SER A 1 134 ? 13.172 3.83 -9.289 1 89.44 134 SER A N 1
ATOM 1056 C CA . SER A 1 134 ? 12.43 4.891 -9.961 1 89.44 134 SER A CA 1
ATOM 1057 C C . SER A 1 134 ? 11.93 4.434 -11.328 1 89.44 134 SER A C 1
ATOM 1059 O O . SER A 1 134 ? 12.648 3.742 -12.055 1 89.44 134 SER A O 1
ATOM 1061 N N . LEU A 1 135 ? 10.656 4.703 -11.609 1 85.5 135 LEU A N 1
ATOM 1062 C CA . LEU A 1 135 ? 10.055 4.523 -12.922 1 85.5 135 LEU A CA 1
ATOM 1063 C C . LEU A 1 135 ? 9.289 5.773 -13.352 1 85.5 135 LEU A C 1
ATOM 1065 O O . LEU A 1 135 ? 8.25 6.098 -12.781 1 85.5 135 LEU A O 1
ATOM 1069 N N . GLU A 1 136 ? 9.82 6.41 -14.383 1 84 136 GLU A N 1
ATOM 1070 C CA . GLU A 1 136 ? 9.211 7.648 -14.852 1 84 136 GLU A CA 1
ATOM 1071 C C . GLU A 1 136 ? 9.078 8.664 -13.719 1 84 136 GLU A C 1
ATOM 1073 O O . GLU A 1 136 ? 10.078 9.047 -13.102 1 84 136 GLU A O 1
ATOM 1078 N N . SER A 1 137 ? 7.816 9.031 -13.312 1 88.5 137 SER A N 1
ATOM 1079 C CA . SER A 1 137 ? 7.594 10.062 -12.305 1 88.5 137 SER A CA 1
ATOM 1080 C C . SER A 1 137 ? 7.266 9.445 -10.945 1 88.5 137 SER A C 1
ATOM 1082 O O . SER A 1 137 ? 6.727 10.125 -10.07 1 88.5 137 SER A O 1
ATOM 1084 N N . VAL A 1 138 ? 7.605 8.203 -10.797 1 91.31 138 VAL A N 1
ATOM 1085 C CA . VAL A 1 138 ? 7.293 7.531 -9.539 1 91.31 138 VAL A CA 1
ATOM 1086 C C . VAL A 1 138 ? 8.57 6.969 -8.922 1 91.31 138 VAL A C 1
ATOM 1088 O O . VAL A 1 138 ? 9.414 6.402 -9.633 1 91.31 138 VAL A O 1
ATOM 1091 N N . MET A 1 139 ? 8.719 7.156 -7.68 1 94.19 139 MET A N 1
ATOM 1092 C CA . MET A 1 139 ? 9.844 6.598 -6.941 1 94.19 139 MET A CA 1
ATOM 1093 C C . MET A 1 139 ? 9.359 5.773 -5.75 1 94.19 139 MET A C 1
ATOM 1095 O O . MET A 1 139 ? 8.43 6.18 -5.047 1 94.19 139 MET A O 1
ATOM 1099 N N . PHE A 1 140 ? 9.906 4.602 -5.609 1 92.88 140 PHE A N 1
ATOM 1100 C CA . PHE A 1 140 ? 9.75 3.783 -4.414 1 92.88 140 PHE A CA 1
ATOM 1101 C C . PHE A 1 140 ? 11.055 3.699 -3.633 1 92.88 140 PHE A C 1
ATOM 1103 O O . PHE A 1 140 ? 12.117 3.502 -4.219 1 92.88 140 PHE A O 1
ATOM 1110 N N . LEU A 1 141 ? 10.945 3.865 -2.389 1 94.62 141 LEU A N 1
ATOM 1111 C CA . LEU A 1 141 ? 12.164 3.746 -1.597 1 94.62 141 LEU A CA 1
ATOM 1112 C C . LEU A 1 141 ? 11.891 3.059 -0.265 1 94.62 141 LEU A C 1
ATOM 1114 O O . LEU A 1 141 ? 10.758 3.09 0.228 1 94.62 141 LEU A O 1
ATOM 1118 N N . MET A 1 142 ? 12.914 2.391 0.247 1 93.88 142 MET A N 1
ATOM 1119 C CA . MET A 1 142 ? 12.914 1.764 1.565 1 93.88 142 MET A CA 1
ATOM 1120 C C . MET A 1 142 ? 14.141 2.191 2.367 1 93.88 142 MET A C 1
ATOM 1122 O O . MET A 1 142 ? 15.234 2.324 1.812 1 93.88 142 MET A O 1
ATOM 1126 N N . VAL A 1 143 ? 13.914 2.398 3.613 1 95.69 143 VAL A N 1
ATOM 1127 C CA . VAL A 1 143 ? 15.031 2.762 4.48 1 95.69 143 VAL A CA 1
ATOM 1128 C C . VAL A 1 143 ? 14.758 2.275 5.902 1 95.69 143 VAL A C 1
ATOM 1130 O O . VAL A 1 143 ? 13.602 2.211 6.332 1 95.69 143 VAL A O 1
ATOM 1133 N N . VAL A 1 144 ? 15.828 1.976 6.617 1 94.94 144 VAL A N 1
ATOM 1134 C CA . VAL A 1 144 ? 15.68 1.4 7.949 1 94.94 144 VAL A CA 1
ATOM 1135 C C . VAL A 1 144 ? 16.031 2.445 9.008 1 94.94 144 VAL A C 1
ATOM 1137 O O . VAL A 1 144 ? 17.016 3.182 8.859 1 94.94 144 VAL A O 1
ATOM 1140 N N . LYS A 1 145 ? 15.18 2.486 9.906 1 97 145 LYS A N 1
ATOM 1141 C CA . LYS A 1 145 ? 15.477 3.334 11.055 1 97 145 LYS A CA 1
ATOM 1142 C C . LYS A 1 145 ? 16.641 2.771 11.867 1 97 145 LYS A C 1
ATOM 1144 O O . LYS A 1 145 ? 16.75 1.555 12.031 1 97 145 LYS A O 1
ATOM 1149 N N . LYS A 1 146 ? 17.438 3.713 12.383 1 96.56 146 LYS A N 1
ATOM 1150 C CA . LYS A 1 146 ? 18.578 3.307 13.211 1 96.56 146 LYS A CA 1
ATOM 1151 C C . LYS A 1 146 ? 18.109 2.547 14.453 1 96.56 146 LYS A C 1
ATOM 1153 O O . LYS A 1 146 ? 17.078 2.889 15.047 1 96.56 146 LYS A O 1
ATOM 1158 N N . GLY A 1 147 ? 18.859 1.421 14.664 1 85.44 147 GLY A N 1
ATOM 1159 C CA . GLY A 1 147 ? 18.578 0.659 15.875 1 85.44 147 GLY A CA 1
ATOM 1160 C C . GLY A 1 147 ? 18.938 1.406 17.141 1 85.44 147 GLY A C 1
ATOM 1161 O O . GLY A 1 147 ? 19.547 2.475 17.094 1 85.44 147 GLY A O 1
ATOM 1162 N N . LEU A 1 148 ? 18.406 0.905 18.25 1 65.81 148 LEU A N 1
ATOM 1163 C CA . LEU A 1 148 ? 18.844 1.417 19.547 1 65.81 148 LEU A CA 1
ATOM 1164 C C . LEU A 1 148 ? 20.312 1.103 19.781 1 65.81 148 LEU A C 1
ATOM 1166 O O . LEU A 1 148 ? 20.844 0.106 19.266 1 65.81 148 LEU A O 1
ATOM 1170 N N . MET B 1 1 ? -41.562 -3.498 0.019 1 48.19 1 MET B N 1
ATOM 1171 C CA . MET B 1 1 ? -40.219 -2.918 0.221 1 48.19 1 MET B CA 1
ATOM 1172 C C . MET B 1 1 ? -40.281 -1.77 1.224 1 48.19 1 MET B C 1
ATOM 1174 O O . MET B 1 1 ? -40.969 -0.765 0.986 1 48.19 1 MET B O 1
ATOM 1178 N N . ASN B 1 2 ? -40.094 -2.082 2.385 1 61.47 2 ASN B N 1
ATOM 1179 C CA . ASN B 1 2 ? -40.344 -1.163 3.488 1 61.47 2 ASN B CA 1
ATOM 1180 C C . ASN B 1 2 ? -39.375 0.028 3.463 1 61.47 2 ASN B C 1
ATOM 1182 O O . ASN B 1 2 ? -38.312 -0.033 2.834 1 61.47 2 ASN B O 1
ATOM 1186 N N . ASN B 1 3 ? -40.031 1.066 3.844 1 64.19 3 ASN B N 1
ATOM 1187 C CA . ASN B 1 3 ? -39.375 2.369 3.859 1 64.19 3 ASN B CA 1
ATOM 1188 C C . ASN B 1 3 ? -37.938 2.264 4.359 1 64.19 3 ASN B C 1
ATOM 1190 O O . ASN B 1 3 ? -37.031 2.988 3.889 1 64.19 3 ASN B O 1
ATOM 1194 N N . LYS B 1 4 ? -37.719 1.376 5.223 1 64.5 4 LYS B N 1
ATOM 1195 C CA . LYS B 1 4 ? -36.406 1.148 5.797 1 64.5 4 LYS B CA 1
ATOM 1196 C C . LYS B 1 4 ? -35.438 0.555 4.766 1 64.5 4 LYS B C 1
ATOM 1198 O O . LYS B 1 4 ? -34.281 0.966 4.68 1 64.5 4 LYS B O 1
ATOM 1203 N N . GLU B 1 5 ? -35.969 -0.387 4.027 1 71.94 5 GLU B N 1
ATOM 1204 C CA . GLU B 1 5 ? -35.156 -1.05 3 1 71.94 5 GLU B CA 1
ATOM 1205 C C . GLU B 1 5 ? -34.75 -0.071 1.902 1 71.94 5 GLU B C 1
ATOM 1207 O O . GLU B 1 5 ? -33.625 -0.125 1.402 1 71.94 5 GLU B O 1
ATOM 1212 N N . VAL B 1 6 ? -35.656 0.879 1.76 1 71.06 6 VAL B N 1
ATOM 1213 C CA . VAL B 1 6 ? -35.406 1.857 0.708 1 71.06 6 VAL B CA 1
ATOM 1214 C C . VAL B 1 6 ? -34.281 2.799 1.137 1 71.06 6 VAL B C 1
ATOM 1216 O O . VAL B 1 6 ? -33.406 3.119 0.343 1 71.06 6 VAL B O 1
ATOM 1219 N N . ILE B 1 7 ? -34.344 3.232 2.348 1 73.38 7 ILE B N 1
ATOM 1220 C CA . ILE B 1 7 ? -33.344 4.168 2.848 1 73.38 7 ILE B CA 1
ATOM 1221 C C . ILE B 1 7 ? -31.984 3.492 2.873 1 73.38 7 ILE B C 1
ATOM 1223 O O . ILE B 1 7 ? -30.984 4.094 2.479 1 73.38 7 ILE B O 1
ATOM 1227 N N . VAL B 1 8 ? -31.969 2.205 3.26 1 72.5 8 VAL B N 1
ATOM 1228 C CA . VAL B 1 8 ? -30.703 1.468 3.34 1 72.5 8 VAL B CA 1
ATOM 1229 C C . VAL B 1 8 ? -30.125 1.279 1.939 1 72.5 8 VAL B C 1
ATOM 1231 O O . VAL B 1 8 ? -28.922 1.472 1.725 1 72.5 8 VAL B O 1
ATOM 1234 N N . ASN B 1 9 ? -30.953 0.979 1.088 1 74.5 9 ASN B N 1
ATOM 1235 C CA . ASN B 1 9 ? -30.516 0.773 -0.288 1 74.5 9 ASN B CA 1
ATOM 1236 C C . ASN B 1 9 ? -29.969 2.061 -0.903 1 74.5 9 ASN B C 1
ATOM 1238 O O . ASN B 1 9 ? -28.984 2.035 -1.645 1 74.5 9 ASN B O 1
ATOM 1242 N N . GLN B 1 10 ? -30.578 3.166 -0.574 1 75.25 10 GLN B N 1
ATOM 1243 C CA . GLN B 1 10 ? -30.125 4.449 -1.1 1 75.25 10 GLN B CA 1
ATOM 1244 C C . GLN B 1 10 ? -28.766 4.828 -0.533 1 75.25 10 GLN B C 1
ATOM 1246 O O . GLN B 1 10 ? -27.891 5.324 -1.259 1 75.25 10 GLN B O 1
ATOM 1251 N N . VAL B 1 11 ? -28.656 4.613 0.71 1 75.56 11 VAL B N 1
ATOM 1252 C CA . VAL B 1 11 ? -27.391 4.922 1.356 1 75.56 11 VAL B CA 1
ATOM 1253 C C . VAL B 1 11 ? -26.297 4.008 0.808 1 75.56 11 VAL B C 1
ATOM 1255 O O . VAL B 1 11 ? -25.172 4.457 0.551 1 75.56 11 VAL B O 1
ATOM 1258 N N . GLU B 1 12 ? -26.594 2.754 0.615 1 76.5 12 GLU B N 1
ATOM 1259 C CA . GLU B 1 12 ? -25.641 1.801 0.059 1 76.5 12 GLU B CA 1
ATOM 1260 C C . GLU B 1 12 ? -25.188 2.221 -1.338 1 76.5 12 GLU B C 1
ATOM 1262 O O . GLU B 1 12 ? -23.984 2.225 -1.637 1 76.5 12 GLU B O 1
ATOM 1267 N N . GLU B 1 13 ? -26.125 2.572 -2.07 1 77.12 13 GLU B N 1
ATOM 1268 C CA . GLU B 1 13 ? -25.797 2.967 -3.438 1 77.12 13 GLU B CA 1
ATOM 1269 C C . GLU B 1 13 ? -24.969 4.238 -3.461 1 77.12 13 GLU B C 1
ATOM 1271 O O . GLU B 1 13 ? -24.016 4.352 -4.238 1 77.12 13 GLU B O 1
ATOM 1276 N N . LYS B 1 14 ? -25.375 5.168 -2.615 1 76.56 14 LYS B N 1
ATOM 1277 C CA . LYS B 1 14 ? -24.594 6.398 -2.531 1 76.56 14 LYS B CA 1
ATOM 1278 C C . LYS B 1 14 ? -23.156 6.117 -2.07 1 76.56 14 LYS B C 1
ATOM 1280 O O . LYS B 1 14 ? -22.203 6.664 -2.627 1 76.56 14 LYS B O 1
ATOM 1285 N N . THR B 1 15 ? -23.047 5.293 -1.115 1 75.5 15 THR B N 1
ATOM 1286 C CA . THR B 1 15 ? -21.734 4.926 -0.602 1 75.5 15 THR B CA 1
ATOM 1287 C C . THR B 1 15 ? -20.906 4.211 -1.673 1 75.5 15 THR B C 1
ATOM 1289 O O . THR B 1 15 ? -19.734 4.508 -1.859 1 75.5 15 THR B O 1
ATOM 1292 N N . ARG B 1 16 ? -21.5 3.367 -2.35 1 75.44 16 ARG B N 1
ATOM 1293 C CA . ARG B 1 16 ? -20.828 2.654 -3.434 1 75.44 16 ARG B CA 1
ATOM 1294 C C . ARG B 1 16 ? -20.328 3.623 -4.496 1 75.44 16 ARG B C 1
ATOM 1296 O O . ARG B 1 16 ? -19.203 3.49 -4.98 1 75.44 16 ARG B O 1
ATOM 1303 N N . ASN B 1 17 ? -21.125 4.59 -4.754 1 76.44 17 ASN B N 1
ATOM 1304 C CA . ASN B 1 17 ? -20.734 5.562 -5.773 1 76.44 17 ASN B CA 1
ATOM 1305 C C . ASN B 1 17 ? -19.562 6.414 -5.32 1 76.44 17 ASN B C 1
ATOM 1307 O O . ASN B 1 17 ? -18.672 6.719 -6.113 1 76.44 17 ASN B O 1
ATOM 1311 N N . VAL B 1 18 ? -19.625 6.738 -4.113 1 74 18 VAL B N 1
ATOM 1312 C CA . VAL B 1 18 ? -18.531 7.543 -3.578 1 74 18 VAL B CA 1
ATOM 1313 C C . VAL B 1 18 ? -17.234 6.73 -3.592 1 74 18 VAL B C 1
ATOM 1315 O O . VAL B 1 18 ? -16.172 7.246 -3.959 1 74 18 VAL B O 1
ATOM 1318 N N . VAL B 1 19 ? -17.328 5.469 -3.254 1 75.19 19 VAL B N 1
ATOM 1319 C CA . VAL B 1 19 ? -16.172 4.578 -3.221 1 75.19 19 VAL B CA 1
ATOM 1320 C C . VAL B 1 19 ? -15.617 4.395 -4.633 1 75.19 19 VAL B C 1
ATOM 1322 O O . VAL B 1 19 ? -14.414 4.527 -4.855 1 75.19 19 VAL B O 1
ATOM 1325 N N . LEU B 1 20 ? -16.484 4.266 -5.508 1 74.88 20 LEU B N 1
ATOM 1326 C CA . LEU B 1 20 ? -16.094 4.074 -6.902 1 74.88 20 LEU B CA 1
ATOM 1327 C C . LEU B 1 20 ? -15.453 5.34 -7.469 1 74.88 20 LEU B C 1
ATOM 1329 O O . LEU B 1 20 ? -14.453 5.266 -8.188 1 74.88 20 LEU B O 1
ATOM 1333 N N . ASN B 1 21 ? -15.961 6.395 -7 1 74.06 21 ASN B N 1
ATOM 1334 C CA . ASN B 1 21 ? -15.422 7.672 -7.465 1 74.06 21 ASN B CA 1
ATOM 1335 C C . ASN B 1 21 ? -14.062 7.969 -6.848 1 74.06 21 ASN B C 1
ATOM 1337 O O . ASN B 1 21 ? -13.281 8.75 -7.395 1 74.06 21 ASN B O 1
ATOM 1341 N N . GLY B 1 22 ? -13.883 7.242 -5.816 1 75.62 22 GLY B N 1
ATOM 1342 C CA . GLY B 1 22 ? -12.602 7.395 -5.148 1 75.62 22 GLY B CA 1
ATOM 1343 C C . GLY B 1 22 ? -11.523 6.492 -5.707 1 75.62 22 GLY B C 1
ATOM 1344 O O . GLY B 1 22 ? -10.375 6.539 -5.266 1 75.62 22 GLY B O 1
ATOM 1345 N N . GLY B 1 23 ? -11.891 5.609 -6.648 1 76.88 23 GLY B N 1
ATOM 1346 C CA . GLY B 1 23 ? -10.898 4.77 -7.293 1 76.88 23 GLY B CA 1
ATOM 1347 C C . GLY B 1 23 ? -10.82 3.375 -6.703 1 76.88 23 GLY B C 1
ATOM 1348 O O . GLY B 1 23 ? -9.93 2.598 -7.047 1 76.88 23 GLY B O 1
ATOM 1349 N N . ILE B 1 24 ? -11.656 3.137 -5.781 1 80.88 24 ILE B N 1
ATOM 1350 C CA . ILE B 1 24 ? -11.711 1.8 -5.199 1 80.88 24 ILE B CA 1
ATOM 1351 C C . ILE B 1 24 ? -12.672 0.926 -6.008 1 80.88 24 ILE B C 1
ATOM 1353 O O . ILE B 1 24 ? -13.852 1.245 -6.133 1 80.88 24 ILE B O 1
ATOM 1357 N N . VAL B 1 25 ? -12.109 -0.22 -6.562 1 83.94 25 VAL B N 1
ATOM 1358 C CA . VAL B 1 25 ? -12.906 -1.103 -7.41 1 83.94 25 VAL B CA 1
ATOM 1359 C C . VAL B 1 25 ? -12.766 -2.545 -6.93 1 83.94 25 VAL B C 1
ATOM 1361 O O . VAL B 1 25 ? -11.812 -2.883 -6.23 1 83.94 25 VAL B O 1
ATOM 1364 N N . HIS B 1 26 ? -13.758 -3.23 -7.254 1 87.19 26 HIS B N 1
ATOM 1365 C CA . HIS B 1 26 ? -13.68 -4.656 -6.969 1 87.19 26 HIS B CA 1
ATOM 1366 C C . HIS B 1 26 ? -12.656 -5.344 -7.867 1 87.19 26 HIS B C 1
ATOM 1368 O O . HIS B 1 26 ? -12.625 -5.102 -9.078 1 87.19 26 HIS B O 1
ATOM 1374 N N . ALA B 1 27 ? -11.82 -6.133 -7.301 1 92.5 27 ALA B N 1
ATOM 1375 C CA . ALA B 1 27 ? -10.836 -6.957 -8.008 1 92.5 27 ALA B CA 1
ATOM 1376 C C . ALA B 1 27 ? -10.891 -8.406 -7.527 1 92.5 27 ALA B C 1
ATOM 1378 O O . ALA B 1 27 ? -10.953 -8.664 -6.324 1 92.5 27 ALA B O 1
ATOM 1379 N N . ASN B 1 28 ? -11 -9.336 -8.484 1 95.44 28 ASN B N 1
ATOM 1380 C CA . ASN B 1 28 ? -10.914 -10.758 -8.18 1 95.44 28 ASN B CA 1
ATOM 1381 C C . ASN B 1 28 ? -9.664 -11.391 -8.773 1 95.44 28 ASN B C 1
ATOM 1383 O O . ASN B 1 28 ? -9.633 -11.727 -9.961 1 95.44 28 ASN B O 1
ATOM 1387 N N . VAL B 1 29 ? -8.688 -11.664 -7.887 1 97.5 29 VAL B N 1
ATOM 1388 C CA . VAL B 1 29 ? -7.383 -12.109 -8.359 1 97.5 29 VAL B CA 1
ATOM 1389 C C . VAL B 1 29 ? -7.457 -13.578 -8.773 1 97.5 29 VAL B C 1
ATOM 1391 O O . VAL B 1 29 ? -6.539 -14.094 -9.414 1 97.5 29 VAL B O 1
ATOM 1394 N N . HIS B 1 30 ? -8.523 -14.18 -8.477 1 97.12 30 HIS B N 1
ATOM 1395 C CA . HIS B 1 30 ? -8.688 -15.594 -8.812 1 97.12 30 HIS B CA 1
ATOM 1396 C C . HIS B 1 30 ? -9.312 -15.766 -10.188 1 97.12 30 HIS B C 1
ATOM 1398 O O . HIS B 1 30 ? -9.453 -16.891 -10.672 1 97.12 30 HIS B O 1
ATOM 1404 N N . HIS B 1 31 ? -9.688 -14.68 -10.758 1 95.5 31 HIS B N 1
ATOM 1405 C CA . HIS B 1 31 ? -10.227 -14.688 -12.109 1 95.5 31 HIS B CA 1
ATOM 1406 C C . HIS B 1 31 ? -9.242 -14.055 -13.094 1 95.5 31 HIS B C 1
ATOM 1408 O O . HIS B 1 31 ? -8.547 -13.094 -12.75 1 95.5 31 HIS B O 1
ATOM 1414 N N . HIS B 1 32 ? -9.266 -14.57 -14.281 1 93.88 32 HIS B N 1
ATOM 1415 C CA . HIS B 1 32 ? -8.352 -14.055 -15.297 1 93.88 32 HIS B CA 1
ATO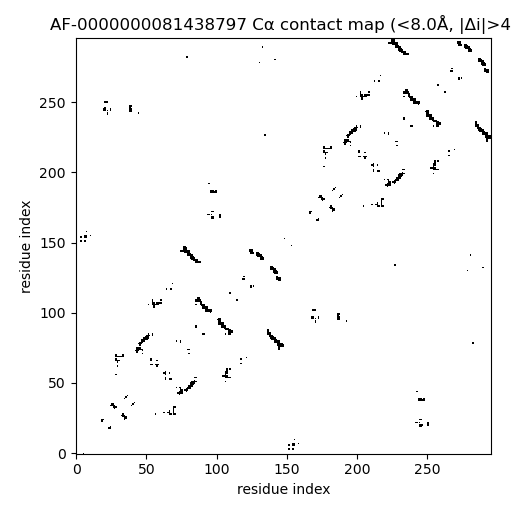M 1416 C C . HIS B 1 32 ? -8.609 -12.578 -15.562 1 93.88 32 HIS B C 1
ATOM 1418 O O . HIS B 1 32 ? -7.672 -11.82 -15.836 1 93.88 32 HIS B O 1
ATOM 1424 N N . GLU B 1 33 ? -9.875 -12.32 -15.547 1 94.06 33 GLU B N 1
ATOM 1425 C CA . GLU B 1 33 ? -10.25 -10.906 -15.617 1 94.06 33 GLU B CA 1
ATOM 1426 C C . GLU B 1 33 ? -10.305 -10.281 -14.227 1 94.06 33 GLU B C 1
ATOM 1428 O O . GLU B 1 33 ? -11.391 -10.141 -13.648 1 94.06 33 GLU B O 1
ATOM 1433 N N . VAL B 1 34 ? -9.195 -9.883 -13.742 1 95.5 34 VAL B N 1
ATOM 1434 C CA . VAL B 1 34 ? -9.062 -9.398 -12.375 1 95.5 34 VAL B CA 1
ATOM 1435 C C . VAL B 1 34 ? -9.977 -8.203 -12.156 1 95.5 34 VAL B C 1
ATOM 1437 O O . VAL B 1 34 ? -10.641 -8.102 -11.117 1 95.5 34 VAL B O 1
ATOM 1440 N N . LEU B 1 35 ? -9.984 -7.301 -13.203 1 91.94 35 LEU B N 1
ATOM 1441 C CA . LEU B 1 35 ? -10.805 -6.098 -13.164 1 91.94 35 LEU B CA 1
ATOM 1442 C C . LEU B 1 35 ? -11.93 -6.18 -14.195 1 91.94 35 LEU B C 1
ATOM 1444 O O . LEU B 1 35 ? -11.812 -6.883 -15.195 1 91.94 35 LEU B O 1
ATOM 1448 N N . ASP B 1 36 ? -12.93 -5.473 -13.898 1 88.81 36 ASP B N 1
ATOM 1449 C CA . ASP B 1 36 ? -14.047 -5.434 -14.828 1 88.81 36 ASP B CA 1
ATOM 1450 C C . ASP B 1 36 ? -13.609 -4.898 -16.188 1 88.81 36 ASP B C 1
ATOM 1452 O O . ASP B 1 36 ? -13.312 -3.711 -16.328 1 88.81 36 ASP B O 1
ATOM 1456 N N . LYS B 1 37 ? -13.703 -5.664 -17.188 1 87.38 37 LYS B N 1
ATOM 1457 C CA . LYS B 1 37 ? -13.227 -5.309 -18.531 1 87.38 37 LYS B CA 1
ATOM 1458 C C . LYS B 1 37 ? -14.109 -4.23 -19.156 1 87.38 37 LYS B C 1
ATOM 1460 O O . LYS B 1 37 ? -13.672 -3.514 -20.062 1 87.38 37 LYS B O 1
ATOM 1465 N N . ASN B 1 38 ? -15.281 -4.191 -18.719 1 84.31 38 ASN B N 1
ATOM 1466 C CA . ASN B 1 38 ? -16.172 -3.174 -19.25 1 84.31 38 ASN B CA 1
ATOM 1467 C C . ASN B 1 38 ? -15.766 -1.774 -18.797 1 84.31 38 ASN B C 1
ATOM 1469 O O . ASN B 1 38 ? -16.109 -0.785 -19.453 1 84.31 38 ASN B O 1
ATOM 1473 N N . VAL B 1 39 ? -15.008 -1.808 -17.797 1 81 39 VAL B N 1
ATOM 1474 C CA . VAL B 1 39 ? -14.594 -0.525 -17.25 1 81 39 VAL B CA 1
ATOM 1475 C C . VAL B 1 39 ? -13.141 -0.246 -17.609 1 81 39 VAL B C 1
ATOM 1477 O O . VAL B 1 39 ? -12.812 0.848 -18.078 1 81 39 VAL B O 1
ATOM 1480 N N . PHE B 1 40 ? -12.328 -1.323 -17.453 1 84 40 PHE B N 1
ATOM 1481 C CA . PHE B 1 40 ? -10.891 -1.111 -17.562 1 84 40 PHE B CA 1
ATOM 1482 C C . PHE B 1 40 ? -10.375 -1.576 -18.922 1 84 40 PHE B C 1
ATOM 1484 O O . PHE B 1 40 ? -9.242 -1.27 -19.297 1 84 40 PHE B O 1
ATOM 1491 N N . ARG B 1 41 ? -11.25 -2.178 -19.609 1 80.62 41 ARG B N 1
ATOM 1492 C CA . ARG B 1 41 ? -10.867 -2.676 -20.938 1 80.62 41 ARG B CA 1
ATOM 1493 C C . ARG B 1 41 ? -9.539 -3.426 -20.859 1 80.62 41 ARG B C 1
ATOM 1495 O O . ARG B 1 41 ? -9.406 -4.395 -20.109 1 80.62 41 ARG B O 1
ATOM 1502 N N . ASP B 1 42 ? -8.547 -3.131 -21.641 1 83.75 42 ASP B N 1
ATOM 1503 C CA . ASP B 1 42 ? -7.254 -3.812 -21.641 1 83.75 42 ASP B CA 1
ATOM 1504 C C . ASP B 1 42 ? -6.152 -2.904 -21.109 1 83.75 42 ASP B C 1
ATOM 1506 O O . ASP B 1 42 ? -4.984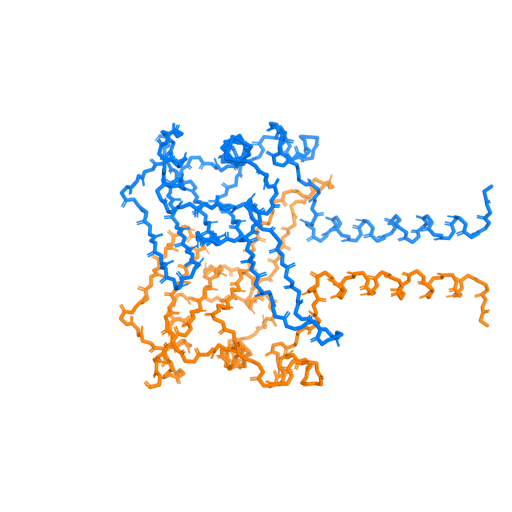 -3.051 -21.469 1 83.75 42 ASP B O 1
ATOM 1510 N N . GLN B 1 43 ? -6.633 -2.121 -20.219 1 86.38 43 GLN B N 1
ATOM 1511 C CA . GLN B 1 43 ? -5.691 -1.171 -19.641 1 86.38 43 GLN B CA 1
ATOM 1512 C C . GLN B 1 43 ? -4.582 -1.891 -18.875 1 86.38 43 GLN B C 1
ATOM 1514 O O . GLN B 1 43 ? -4.84 -2.859 -18.156 1 86.38 43 GLN B O 1
ATOM 1519 N N . LYS B 1 44 ? -3.34 -1.327 -19.078 1 91.88 44 LYS B N 1
ATOM 1520 C CA . LYS B 1 44 ? -2.182 -1.777 -18.312 1 91.88 44 LYS B CA 1
ATOM 1521 C C . LYS B 1 44 ? -1.673 -0.675 -17.391 1 91.88 44 LYS B C 1
ATOM 1523 O O . LYS B 1 44 ? -1.921 0.508 -17.625 1 91.88 44 LYS B O 1
ATOM 1528 N N . PHE B 1 45 ? -1.015 -1.164 -16.453 1 90.06 45 PHE B N 1
ATOM 1529 C CA . PHE B 1 45 ? -0.564 -0.214 -15.438 1 90.06 45 PHE B CA 1
ATOM 1530 C C . PHE B 1 45 ? 0.958 -0.177 -15.375 1 90.06 45 PHE B C 1
ATOM 1532 O O . PHE B 1 45 ? 1.622 -1.173 -15.664 1 90.06 45 PHE B O 1
ATOM 1539 N N . ASP B 1 46 ? 1.493 0.997 -14.883 1 89.12 46 ASP B N 1
ATOM 1540 C CA . ASP B 1 46 ? 2.936 1.164 -14.734 1 89.12 46 ASP B CA 1
ATOM 1541 C C . ASP B 1 46 ? 3.447 0.435 -13.492 1 89.12 46 ASP B C 1
ATOM 1543 O O . ASP B 1 46 ? 4.574 -0.065 -13.484 1 89.12 46 ASP B O 1
ATOM 1547 N N . ILE B 1 47 ? 2.598 0.398 -12.438 1 91.19 47 ILE B N 1
ATOM 1548 C CA . ILE B 1 47 ? 3 -0.167 -11.156 1 91.19 47 ILE B CA 1
ATOM 1549 C C . ILE B 1 47 ? 1.849 -0.977 -10.562 1 91.19 47 ILE B C 1
ATOM 1551 O O . ILE B 1 47 ? 0.694 -0.547 -10.609 1 91.19 47 ILE B O 1
ATOM 1555 N N . LEU B 1 48 ? 2.152 -2.104 -10.102 1 94.25 48 LEU B N 1
ATOM 1556 C CA . LEU B 1 48 ? 1.248 -2.895 -9.273 1 94.25 48 LEU B CA 1
ATOM 1557 C C . LEU B 1 48 ? 1.841 -3.123 -7.891 1 94.25 48 LEU B C 1
ATOM 1559 O O . LEU B 1 48 ? 2.98 -3.576 -7.766 1 94.25 48 LEU B O 1
ATOM 1563 N N . VAL B 1 49 ? 1.131 -2.707 -6.883 1 93.75 49 VAL B N 1
ATOM 1564 C CA . VAL B 1 49 ? 1.56 -2.865 -5.5 1 93.75 49 VAL B CA 1
ATOM 1565 C C . VAL B 1 49 ? 0.609 -3.811 -4.77 1 93.75 49 VAL B C 1
ATOM 1567 O O . VAL B 1 49 ? -0.608 -3.609 -4.777 1 93.75 49 VAL B O 1
ATOM 1570 N N . SER B 1 50 ? 1.114 -4.82 -4.191 1 95.12 50 SER B N 1
ATOM 1571 C CA . SER B 1 50 ? 0.363 -5.715 -3.316 1 95.12 50 SER B CA 1
ATOM 1572 C C . SER B 1 50 ? 1.098 -5.949 -2.002 1 95.12 50 SER B C 1
ATOM 1574 O O . SER B 1 50 ? 2.148 -6.594 -1.977 1 95.12 50 SER B O 1
ATOM 1576 N N . ILE B 1 51 ? 0.576 -5.465 -0.927 1 92.44 51 ILE B N 1
ATOM 1577 C CA . ILE B 1 51 ? 1.208 -5.586 0.382 1 92.44 51 ILE B CA 1
ATOM 1578 C C . ILE B 1 51 ? 0.344 -6.457 1.293 1 92.44 51 ILE B C 1
ATOM 1580 O O . ILE B 1 51 ? -0.73 -6.035 1.727 1 92.44 51 ILE B O 1
ATOM 1584 N N . PHE B 1 52 ? 0.781 -7.602 1.517 1 90.19 52 PHE B N 1
ATOM 1585 C CA . PHE B 1 52 ? 0.138 -8.57 2.396 1 90.19 52 PHE B CA 1
ATOM 1586 C C . PHE B 1 52 ? -1.256 -8.922 1.89 1 90.19 52 PHE B C 1
ATOM 1588 O O . PHE B 1 52 ? -2.143 -9.25 2.678 1 90.19 52 PHE B O 1
ATOM 1595 N N . CYS B 1 53 ? -1.505 -8.734 0.662 1 92.88 53 CYS B N 1
ATOM 1596 C CA . CYS B 1 53 ? -2.844 -8.914 0.112 1 92.88 53 CYS B CA 1
ATOM 1597 C C . CYS B 1 53 ? -2.943 -10.211 -0.673 1 92.88 53 CYS B C 1
ATOM 1599 O O . CYS B 1 53 ? -3.877 -10.992 -0.477 1 92.88 53 CYS B O 1
ATOM 1601 N N . LEU B 1 54 ? -1.993 -10.508 -1.461 1 95.5 54 LEU B N 1
ATOM 1602 C CA . LEU B 1 54 ? -2.068 -11.688 -2.322 1 95.5 54 LEU B CA 1
ATOM 1603 C C . LEU B 1 54 ? -2.057 -12.969 -1.497 1 95.5 54 LEU B C 1
ATOM 1605 O O . LEU B 1 54 ? -2.895 -13.852 -1.7 1 95.5 54 LEU B O 1
ATOM 1609 N N . GLU B 1 55 ? -1.122 -13.047 -0.563 1 94.56 55 GLU B N 1
ATOM 1610 C CA . GLU B 1 55 ? -1.062 -14.227 0.295 1 94.56 55 GLU B CA 1
ATOM 1611 C C . GLU B 1 55 ? -2.289 -14.312 1.198 1 94.56 55 GLU B C 1
ATOM 1613 O O . GLU B 1 55 ? -2.684 -15.406 1.611 1 94.56 55 GLU B O 1
ATOM 1618 N N . GLY B 1 56 ? -2.848 -13.18 1.511 1 93.81 56 GLY B N 1
ATOM 1619 C CA . GLY B 1 56 ? -4.082 -13.172 2.277 1 93.81 56 GLY B CA 1
ATOM 1620 C C . GLY B 1 56 ? -5.277 -13.672 1.487 1 93.81 56 GLY B C 1
ATOM 1621 O O . GLY B 1 56 ? -6.246 -14.172 2.064 1 93.81 56 GLY B O 1
ATOM 1622 N N . ALA B 1 57 ? -5.246 -13.586 0.201 1 95.19 57 ALA B N 1
ATOM 1623 C CA . ALA B 1 57 ? -6.352 -13.953 -0.677 1 95.19 57 ALA B CA 1
ATOM 1624 C C . ALA B 1 57 ? -6.25 -15.414 -1.113 1 95.19 57 ALA B C 1
ATOM 1626 O O . ALA B 1 57 ? -7.086 -15.898 -1.883 1 95.19 57 ALA B O 1
ATOM 1627 N N . CYS B 1 58 ? -5.254 -16.062 -0.67 1 96.94 58 CYS B N 1
ATOM 1628 C CA . CYS B 1 58 ? -5.012 -17.422 -1.14 1 96.94 58 CYS B CA 1
ATOM 1629 C C . CYS B 1 58 ? -4.914 -18.406 0.031 1 96.94 58 CYS B C 1
ATOM 1631 O O . CYS B 1 58 ? -4.441 -18.031 1.108 1 96.94 58 CYS B O 1
ATOM 1633 N N . SER B 1 59 ? -5.309 -19.656 -0.225 1 95.62 59 SER B N 1
ATOM 1634 C CA . SER B 1 59 ? -5.281 -20.672 0.82 1 95.62 59 SER B CA 1
ATOM 1635 C C . SER B 1 59 ? -4.262 -21.766 0.506 1 95.62 59 SER B C 1
ATOM 1637 O O . SER B 1 59 ? -3.879 -22.531 1.387 1 95.62 59 SER B O 1
ATOM 1639 N N . THR B 1 60 ? -3.855 -21.812 -0.746 1 97.19 60 THR B N 1
ATOM 1640 C CA . THR B 1 60 ? -2.859 -22.781 -1.171 1 97.19 60 THR B CA 1
ATOM 1641 C C . THR B 1 60 ? -1.821 -22.141 -2.084 1 97.19 60 THR B C 1
ATOM 1643 O O . THR B 1 60 ? -2.064 -21.078 -2.648 1 97.19 60 THR B O 1
ATOM 1646 N N . TYR B 1 61 ? -0.721 -22.797 -2.217 1 97.81 61 TYR B N 1
ATOM 1647 C CA . TYR B 1 61 ? 0.321 -22.281 -3.1 1 97.81 61 TYR B CA 1
ATOM 1648 C C . TYR B 1 61 ? -0.15 -22.266 -4.551 1 97.81 61 TYR B C 1
ATOM 1650 O O . TYR B 1 61 ? 0.161 -21.344 -5.305 1 97.81 61 TYR B O 1
ATOM 1658 N N . ASP B 1 62 ? -0.937 -23.25 -4.973 1 98.06 62 ASP B N 1
ATOM 1659 C CA . ASP B 1 62 ? -1.472 -23.281 -6.332 1 98.06 62 ASP B CA 1
ATOM 1660 C C . ASP B 1 62 ? -2.365 -22.078 -6.602 1 98.06 62 ASP B C 1
ATOM 1662 O O . ASP B 1 62 ? -2.289 -21.469 -7.672 1 98.06 62 ASP B O 1
ATOM 1666 N N . GLU B 1 63 ? -3.184 -21.781 -5.645 1 97.88 63 GLU B N 1
ATOM 1667 C CA . GLU B 1 63 ? -4.043 -20.609 -5.77 1 97.88 63 GLU B CA 1
ATOM 1668 C C . GLU B 1 63 ? -3.219 -19.328 -5.859 1 97.88 63 GLU B C 1
ATOM 1670 O O . GLU B 1 63 ? -3.547 -18.422 -6.633 1 97.88 63 GLU B O 1
ATOM 1675 N N . TYR B 1 64 ? -2.174 -19.328 -5.059 1 98.44 64 TYR B N 1
ATOM 1676 C CA . TYR B 1 64 ? -1.276 -18.172 -5.07 1 98.44 64 TYR B CA 1
ATOM 1677 C C . TYR B 1 64 ? -0.643 -18 -6.445 1 98.44 64 TYR B C 1
ATOM 1679 O O . TYR B 1 64 ? -0.623 -16.891 -6.984 1 98.44 64 TYR B O 1
ATOM 1687 N N . VAL B 1 65 ? -0.179 -19.031 -6.992 1 98.38 65 VAL B N 1
ATOM 1688 C CA . VAL B 1 65 ? 0.464 -18.984 -8.305 1 98.38 65 VAL B CA 1
ATOM 1689 C C . VAL B 1 65 ? -0.537 -18.516 -9.352 1 98.38 65 VAL B C 1
ATOM 1691 O O . VAL B 1 65 ? -0.223 -17.656 -10.18 1 98.38 65 VAL B O 1
ATOM 1694 N N . LYS B 1 66 ? -1.7 -19.047 -9.305 1 98.19 66 LYS B N 1
ATOM 1695 C CA . LYS B 1 66 ? -2.736 -18.656 -10.258 1 98.19 66 LYS B CA 1
ATOM 1696 C C . LYS B 1 66 ? -3.082 -17.172 -10.117 1 98.19 66 LYS B C 1
ATOM 1698 O O . LYS B 1 66 ? -3.154 -16.453 -11.117 1 98.19 66 LYS B O 1
ATOM 1703 N N . ALA B 1 67 ? -3.305 -16.75 -8.906 1 98.38 67 ALA B N 1
ATOM 1704 C CA . ALA B 1 67 ? -3.627 -15.359 -8.641 1 98.38 67 ALA B CA 1
ATOM 1705 C C . ALA B 1 67 ? -2.5 -14.438 -9.102 1 98.38 67 ALA B C 1
ATOM 1707 O O . ALA B 1 67 ? -2.752 -13.391 -9.703 1 98.38 67 ALA B O 1
ATOM 1708 N N . PHE B 1 68 ? -1.305 -14.883 -8.812 1 98.56 68 PHE B N 1
ATOM 1709 C CA . PHE B 1 68 ? -0.13 -14.117 -9.227 1 98.56 68 PHE B CA 1
ATOM 1710 C C . PHE B 1 68 ? -0.093 -13.961 -10.742 1 98.56 68 PHE B C 1
ATOM 1712 O O . PHE B 1 68 ? 0.066 -12.852 -11.25 1 98.56 68 PHE B O 1
ATOM 1719 N N . ASN B 1 69 ? -0.304 -15 -11.422 1 98.19 69 ASN B N 1
ATOM 1720 C CA . ASN B 1 69 ? -0.302 -14.969 -12.883 1 98.19 69 ASN B CA 1
ATOM 1721 C C . ASN B 1 69 ? -1.388 -14.047 -13.422 1 98.19 69 ASN B C 1
ATOM 1723 O O . ASN B 1 69 ? -1.197 -13.398 -14.453 1 98.19 69 ASN B O 1
ATOM 1727 N N . ASN B 1 70 ? -2.457 -14.008 -12.75 1 97.75 70 ASN B N 1
ATOM 1728 C CA . ASN B 1 70 ? -3.549 -13.141 -13.18 1 97.75 70 ASN B CA 1
ATOM 1729 C C . ASN B 1 70 ? -3.191 -11.672 -13.016 1 97.75 70 ASN B C 1
ATOM 1731 O O . ASN B 1 70 ? -3.391 -10.875 -13.938 1 97.75 70 ASN B O 1
ATOM 1735 N N . ILE B 1 71 ? -2.588 -11.305 -11.883 1 97.56 71 ILE B N 1
ATOM 1736 C CA . ILE B 1 71 ? -2.447 -9.883 -11.578 1 97.56 71 ILE B CA 1
ATOM 1737 C C . ILE B 1 71 ? -1.283 -9.297 -12.375 1 97.56 71 ILE B C 1
ATOM 1739 O O . ILE B 1 71 ? -1.295 -8.117 -12.734 1 97.56 71 ILE B O 1
ATOM 1743 N N . ILE B 1 72 ? -0.293 -10.094 -12.695 1 97.38 72 ILE B N 1
ATOM 1744 C CA . ILE B 1 72 ? 0.869 -9.539 -13.375 1 97.38 72 ILE B CA 1
ATOM 1745 C C . ILE B 1 72 ? 0.502 -9.195 -14.82 1 97.38 72 ILE B C 1
ATOM 1747 O O . ILE B 1 72 ? 1.227 -8.461 -15.5 1 97.38 72 ILE B O 1
ATOM 1751 N N . LEU B 1 73 ? -0.605 -9.742 -15.297 1 95.38 73 LEU B N 1
ATOM 1752 C CA . LEU B 1 73 ? -1.085 -9.398 -16.625 1 95.38 73 LEU B CA 1
ATOM 1753 C C . LEU B 1 73 ? -1.54 -7.941 -16.688 1 95.38 73 LEU B C 1
ATOM 1755 O O . LEU B 1 73 ? -1.666 -7.363 -17.766 1 95.38 73 LEU B O 1
ATOM 1759 N N . LEU B 1 74 ? -1.76 -7.34 -15.57 1 95 74 LEU B N 1
ATOM 1760 C CA . LEU B 1 74 ? -2.195 -5.949 -15.492 1 95 74 LEU B CA 1
ATOM 1761 C C . LEU B 1 74 ? -1.015 -4.996 -15.664 1 95 74 LEU B C 1
ATOM 1763 O O . LEU B 1 74 ? -1.203 -3.801 -15.891 1 95 74 LEU B O 1
ATOM 1767 N N . ILE B 1 75 ? 0.186 -5.512 -15.562 1 95.94 75 ILE B N 1
ATOM 1768 C CA . ILE B 1 75 ? 1.377 -4.672 -15.641 1 95.94 75 ILE B CA 1
ATOM 1769 C C . ILE B 1 75 ? 1.845 -4.574 -17.094 1 95.94 75 ILE B C 1
ATOM 1771 O O . ILE B 1 75 ? 1.982 -5.59 -17.781 1 95.94 75 ILE B O 1
ATOM 1775 N N . ARG B 1 76 ? 2.098 -3.385 -17.5 1 95.06 76 ARG B N 1
ATOM 1776 C CA . ARG B 1 76 ? 2.629 -3.201 -18.844 1 95.06 76 ARG B CA 1
ATOM 1777 C C . ARG B 1 76 ? 4.074 -3.678 -18.938 1 95.06 76 ARG B C 1
ATOM 1779 O O . ARG B 1 76 ? 4.77 -3.76 -17.922 1 95.06 76 ARG B O 1
ATOM 1786 N N . PRO B 1 77 ? 4.504 -3.984 -20.25 1 96.19 77 PRO B N 1
ATOM 1787 C CA . PRO B 1 77 ? 5.945 -4.207 -20.406 1 96.19 77 PRO B CA 1
ATOM 1788 C C . PRO B 1 77 ? 6.781 -3.045 -19.875 1 96.19 77 PRO B C 1
ATOM 1790 O O . PRO B 1 77 ? 6.414 -1.882 -20.062 1 96.19 77 PRO B O 1
ATOM 1793 N N . GLY B 1 78 ? 7.809 -3.371 -19.141 1 94.25 78 GLY B N 1
ATOM 1794 C CA . GLY B 1 78 ? 8.664 -2.344 -18.562 1 94.25 78 GLY B CA 1
ATOM 1795 C C . GLY B 1 78 ? 8.117 -1.782 -17.266 1 94.25 78 GLY B C 1
ATOM 1796 O O . GLY B 1 78 ? 8.773 -0.965 -16.609 1 94.25 78 GLY B O 1
ATOM 1797 N N . GLY B 1 79 ? 6.906 -2.299 -16.875 1 94.69 79 GLY B N 1
ATOM 1798 C CA . GLY B 1 79 ? 6.32 -1.872 -15.609 1 94.69 79 GLY B CA 1
ATOM 1799 C C . GLY B 1 79 ? 6.934 -2.561 -14.398 1 94.69 79 GLY B C 1
ATOM 1800 O O . GLY B 1 79 ? 7.871 -3.352 -14.539 1 94.69 79 GLY B O 1
ATOM 1801 N N . CYS B 1 80 ? 6.371 -2.221 -13.18 1 94.12 80 CYS B N 1
ATOM 1802 C CA . CYS B 1 80 ? 7.012 -2.656 -11.945 1 94.12 80 CYS B CA 1
ATOM 1803 C C . CYS B 1 80 ? 6.012 -3.355 -11.031 1 94.12 80 CYS B C 1
ATOM 1805 O O . CYS B 1 80 ? 4.871 -2.906 -10.891 1 94.12 80 CYS B O 1
ATOM 1807 N N . LEU B 1 81 ? 6.5 -4.422 -10.445 1 96.75 81 LEU B N 1
ATOM 1808 C CA . LEU B 1 81 ? 5.773 -5.117 -9.383 1 96.75 81 LEU B CA 1
ATOM 1809 C C . LEU B 1 81 ? 6.402 -4.844 -8.023 1 96.75 81 LEU B C 1
ATOM 1811 O O . LEU B 1 81 ? 7.617 -4.98 -7.855 1 96.75 81 LEU B O 1
ATOM 1815 N N . ILE B 1 82 ? 5.602 -4.445 -7.078 1 94.5 82 ILE B N 1
ATOM 1816 C CA . ILE B 1 82 ? 6.016 -4.301 -5.688 1 94.5 82 ILE B CA 1
ATOM 1817 C C . ILE B 1 82 ? 5.203 -5.242 -4.805 1 94.5 82 ILE B C 1
ATOM 1819 O O . ILE B 1 82 ? 3.977 -5.133 -4.734 1 94.5 82 ILE B O 1
ATOM 1823 N N . LEU B 1 83 ? 5.941 -6.102 -4.105 1 96.44 83 LEU B N 1
ATOM 1824 C CA . LEU B 1 83 ? 5.289 -7.078 -3.236 1 96.44 83 LEU B CA 1
ATOM 1825 C C . LEU B 1 83 ? 5.766 -6.922 -1.796 1 96.44 83 LEU B C 1
ATOM 1827 O O . LEU B 1 83 ? 6.965 -6.785 -1.546 1 96.44 83 LEU B O 1
ATOM 1831 N N . GLY B 1 84 ? 4.871 -6.793 -0.917 1 94.56 84 GLY B N 1
ATOM 1832 C CA . GLY B 1 84 ? 5.09 -7.027 0.501 1 94.56 84 GLY B CA 1
ATOM 1833 C C . GLY B 1 84 ? 4.445 -8.305 1.002 1 94.56 84 GLY B C 1
ATOM 1834 O O . GLY B 1 84 ? 3.234 -8.492 0.867 1 94.56 84 GLY B O 1
ATOM 1835 N N . SER B 1 85 ? 5.25 -9.188 1.526 1 95.5 85 SER B N 1
ATOM 1836 C CA . SER B 1 85 ? 4.727 -10.492 1.917 1 95.5 85 SER B CA 1
ATOM 1837 C C . SER B 1 85 ? 5.234 -10.906 3.295 1 95.5 85 SER B C 1
ATOM 1839 O O . SER B 1 85 ? 6.367 -10.586 3.666 1 95.5 85 SER B O 1
ATOM 1841 N N . VAL B 1 86 ? 4.391 -11.594 4.047 1 92.88 86 VAL B N 1
ATOM 1842 C CA . VAL B 1 86 ? 4.801 -12.305 5.254 1 92.88 86 VAL B CA 1
ATOM 1843 C C . VAL B 1 86 ? 5.5 -13.609 4.871 1 92.88 86 VAL B C 1
ATOM 1845 O O . VAL B 1 86 ? 4.984 -14.375 4.059 1 92.88 86 VAL B O 1
ATOM 1848 N N . ILE B 1 87 ? 6.637 -13.797 5.445 1 94.38 87 ILE B N 1
ATOM 1849 C CA . ILE B 1 87 ? 7.418 -14.977 5.09 1 94.38 87 ILE B CA 1
ATOM 1850 C C . ILE B 1 87 ? 7.441 -15.953 6.262 1 94.38 87 ILE B C 1
ATOM 1852 O O . ILE B 1 87 ? 7.684 -15.555 7.402 1 94.38 87 ILE B O 1
ATOM 1856 N N . GLU B 1 88 ? 7.156 -17.203 5.922 1 94.25 88 GLU B N 1
ATOM 1857 C CA . GLU B 1 88 ? 7.277 -18.328 6.848 1 94.25 88 GLU B CA 1
ATOM 1858 C C . GLU B 1 88 ? 6.477 -18.078 8.125 1 94.25 88 GLU B C 1
ATOM 1860 O O . GLU B 1 88 ? 6.98 -18.297 9.227 1 94.25 88 GLU B O 1
ATOM 1865 N N . ASP B 1 89 ? 5.406 -17.5 7.992 1 91.69 89 ASP B N 1
ATOM 1866 C CA . ASP B 1 89 ? 4.391 -17.266 9.016 1 91.69 89 ASP B CA 1
ATOM 1867 C C . ASP B 1 89 ? 2.988 -17.312 8.414 1 91.69 89 ASP B C 1
ATOM 1869 O O . ASP B 1 89 ? 2.83 -17.25 7.191 1 91.69 89 ASP B O 1
ATOM 1873 N N . THR B 1 90 ? 1.953 -17.469 9.289 1 91.06 90 THR B N 1
ATOM 1874 C CA . THR B 1 90 ? 0.593 -17.594 8.781 1 91.06 90 THR B CA 1
ATOM 1875 C C . THR B 1 90 ? -0.29 -16.469 9.297 1 91.06 90 THR B C 1
ATOM 1877 O O . THR B 1 90 ? -1.505 -16.469 9.086 1 91.06 90 THR B O 1
ATOM 1880 N N . THR B 1 91 ? 0.385 -15.531 9.969 1 87.62 91 THR B N 1
ATOM 1881 C CA . THR B 1 91 ? -0.385 -14.406 10.484 1 87.62 91 THR B CA 1
ATOM 1882 C C . THR B 1 91 ? 0.431 -13.117 10.422 1 87.62 91 THR B C 1
ATOM 1884 O O . THR B 1 91 ? 1.661 -13.156 10.344 1 87.62 91 THR B O 1
ATOM 1887 N N . TYR B 1 92 ? -0.22 -12.125 10.273 1 80.12 92 TYR B N 1
ATOM 1888 C CA . TYR B 1 92 ? 0.406 -10.836 10.516 1 80.12 92 TYR B CA 1
ATOM 1889 C C . TYR B 1 92 ? -0.496 -9.938 11.352 1 80.12 92 TYR B C 1
ATOM 1891 O O . TYR B 1 92 ? -1.723 -10.016 11.258 1 80.12 92 TYR B O 1
ATOM 1899 N N . ASN B 1 93 ? 0.224 -9.172 12.219 1 75.69 93 ASN B N 1
ATOM 1900 C CA . ASN B 1 93 ? -0.451 -8.25 13.125 1 75.69 93 ASN B CA 1
ATOM 1901 C C . ASN B 1 93 ? -0.438 -6.824 12.586 1 75.69 93 ASN B C 1
ATOM 1903 O O . ASN B 1 93 ? 0.629 -6.242 12.383 1 75.69 93 ASN B O 1
ATOM 1907 N N . SER B 1 94 ? -1.627 -6.348 12.266 1 70.69 94 SER B N 1
ATOM 1908 C CA . SER B 1 94 ? -1.706 -4.996 11.727 1 70.69 94 SER B CA 1
ATOM 1909 C C . SER B 1 94 ? -1.848 -3.961 12.836 1 70.69 94 SER B C 1
ATOM 1911 O O . SER B 1 94 ? -2.102 -2.785 12.57 1 70.69 94 SER B O 1
ATOM 1913 N N . GLY B 1 95 ? -1.62 -4.395 14.047 1 66.06 95 GLY B N 1
ATOM 1914 C CA . GLY B 1 95 ? -1.699 -3.475 15.172 1 66.06 95 GLY B CA 1
ATOM 1915 C C . GLY B 1 95 ? -3.018 -3.557 15.922 1 66.06 95 GLY B C 1
ATOM 1916 O O . GLY B 1 95 ? -3.893 -4.348 15.562 1 66.06 95 GLY B O 1
ATOM 1917 N N . ILE B 1 96 ? -3.029 -2.893 17.031 1 61 96 ILE B N 1
ATOM 1918 C CA . ILE B 1 96 ? -4.164 -2.945 17.953 1 61 96 ILE B CA 1
ATOM 1919 C C . ILE B 1 96 ? -5.309 -2.098 17.406 1 61 96 ILE B C 1
ATOM 1921 O O . ILE B 1 96 ? -5.086 -0.994 16.891 1 61 96 ILE B O 1
ATOM 1925 N N . THR B 1 97 ? -6.387 -2.748 17.25 1 60.31 97 THR B N 1
ATOM 1926 C CA . THR B 1 97 ? -7.578 -2.021 16.828 1 60.31 97 THR B CA 1
ATOM 1927 C C . THR B 1 97 ? -8.164 -1.227 18 1 60.31 97 THR B C 1
ATOM 1929 O O . THR B 1 97 ? -7.664 -1.307 19.125 1 60.31 97 THR B O 1
ATOM 1932 N N . LYS B 1 98 ? -9.07 -0.317 17.688 1 59.03 98 LYS B N 1
ATOM 1933 C CA . LYS B 1 98 ? -9.75 0.506 18.672 1 59.03 98 LYS B CA 1
ATOM 1934 C C . LYS B 1 98 ? -10.273 -0.346 19.828 1 59.03 98 LYS B C 1
ATOM 1936 O O . LYS B 1 98 ? -10.383 0.132 20.969 1 59.03 98 LYS B O 1
ATOM 1941 N N . ILE B 1 99 ? -10.586 -1.555 19.516 1 58.47 99 ILE B N 1
ATOM 1942 C CA . ILE B 1 99 ? -11.148 -2.363 20.594 1 58.47 99 ILE B CA 1
ATOM 1943 C C . ILE B 1 99 ? -10.031 -3.07 21.344 1 58.47 99 ILE B C 1
ATOM 1945 O O . ILE B 1 99 ? -10.297 -3.906 22.219 1 58.47 99 ILE B O 1
ATOM 1949 N N . GLY B 1 100 ? -8.883 -2.619 21.156 1 61.75 100 GLY B N 1
ATOM 1950 C CA . GLY B 1 100 ? -7.754 -3.076 21.938 1 61.75 100 GLY B CA 1
ATOM 1951 C C . GLY B 1 100 ? -7.188 -4.402 21.469 1 61.75 100 GLY B C 1
ATOM 1952 O O . GLY B 1 100 ? -6.152 -4.852 21.953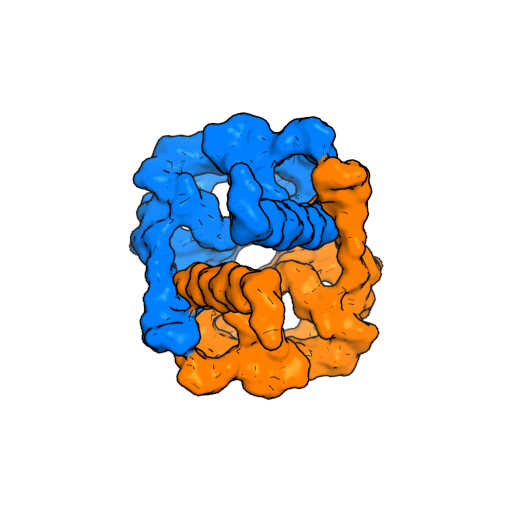 1 61.75 100 GLY B O 1
ATOM 1953 N N . ASN B 1 101 ? -7.977 -5.043 20.562 1 62.91 101 ASN B N 1
ATOM 1954 C CA . ASN B 1 101 ? -7.449 -6.332 20.125 1 62.91 101 ASN B CA 1
ATOM 1955 C C . ASN B 1 101 ? -6.664 -6.207 18.828 1 62.91 101 ASN B C 1
ATOM 1957 O O . ASN B 1 101 ? -7.086 -5.496 17.906 1 62.91 101 ASN B O 1
ATOM 1961 N N . PRO B 1 102 ? -5.48 -6.773 18.953 1 65.69 102 PRO B N 1
ATOM 1962 C CA . PRO B 1 102 ? -4.742 -6.797 17.688 1 65.69 102 PRO B CA 1
ATOM 1963 C C . PRO B 1 102 ? -5.504 -7.508 16.578 1 65.69 102 PRO B C 1
ATOM 1965 O O . PRO B 1 102 ? -6.215 -8.484 16.828 1 65.69 102 PRO B O 1
ATOM 1968 N N . LYS B 1 103 ? -5.613 -6.816 15.508 1 72.44 103 LYS B N 1
ATOM 1969 C CA . LYS B 1 103 ? -6.188 -7.527 14.367 1 72.44 103 LYS B CA 1
ATOM 1970 C C . LYS B 1 103 ? -5.152 -8.438 13.711 1 72.44 103 LYS B C 1
ATOM 1972 O O . LYS B 1 103 ? -4.09 -7.977 13.297 1 72.44 103 LYS B O 1
ATOM 1977 N N . ILE B 1 104 ? -5.445 -9.711 13.844 1 78.69 104 ILE B N 1
ATOM 1978 C CA . ILE B 1 104 ? -4.582 -10.727 13.25 1 78.69 104 ILE B CA 1
ATOM 1979 C C . ILE B 1 104 ? -5.195 -11.227 11.945 1 78.69 104 ILE B C 1
ATOM 1981 O O . ILE B 1 104 ? -6.371 -11.602 11.906 1 78.69 104 ILE B O 1
ATOM 1985 N N . PHE B 1 105 ? -4.48 -11.062 10.938 1 82.5 105 PHE B N 1
ATOM 1986 C CA . PHE B 1 105 ? -4.91 -11.562 9.633 1 82.5 105 PHE B CA 1
ATOM 1987 C C . PHE B 1 105 ? -4.203 -12.875 9.297 1 82.5 105 PHE B C 1
ATOM 1989 O O . PHE B 1 105 ? -3.012 -13.031 9.57 1 82.5 105 PHE B O 1
ATOM 1996 N N . SER B 1 106 ? -5 -13.758 8.773 1 88.94 106 SER B N 1
ATOM 1997 C CA . SER B 1 106 ? -4.426 -15.008 8.297 1 88.94 106 SER B CA 1
ATOM 1998 C C . SER B 1 106 ? -3.896 -14.859 6.871 1 88.94 106 SER B C 1
ATOM 2000 O O . SER B 1 106 ? -4.535 -14.227 6.027 1 88.94 106 SER B O 1
ATOM 2002 N N . VAL B 1 107 ? -2.713 -15.406 6.699 1 93.38 107 VAL B N 1
ATOM 2003 C CA . VAL B 1 107 ? -2.102 -15.375 5.375 1 93.38 107 VAL B CA 1
ATOM 2004 C C . VAL B 1 107 ? -1.553 -16.75 5.023 1 93.38 107 VAL B C 1
ATOM 2006 O O . VAL B 1 107 ? -1.286 -17.562 5.91 1 93.38 107 VAL B O 1
ATOM 2009 N N . LEU B 1 108 ? -1.464 -17.047 3.77 1 95.81 108 LEU B N 1
ATOM 2010 C CA . LEU B 1 108 ? -0.842 -18.281 3.293 1 95.81 108 LEU B CA 1
ATOM 2011 C C . LEU B 1 108 ? 0.618 -18.359 3.729 1 95.81 108 LEU B C 1
ATOM 2013 O O . LEU B 1 108 ? 1.351 -17.359 3.633 1 95.81 108 LEU B O 1
ATOM 2017 N N . TYR B 1 109 ? 0.985 -19.5 4.23 1 96.5 109 TYR B N 1
ATOM 2018 C CA . TYR B 1 109 ? 2.398 -19.734 4.5 1 96.5 109 TYR B CA 1
ATOM 2019 C C . TYR B 1 109 ? 3.203 -19.766 3.209 1 96.5 109 TYR B C 1
ATOM 2021 O O . TYR B 1 109 ? 2.908 -20.547 2.305 1 96.5 109 TYR B O 1
ATOM 2029 N N . LEU B 1 110 ? 4.219 -18.906 3.109 1 97.38 110 LEU B N 1
ATOM 2030 C CA . LEU B 1 110 ? 5.094 -18.828 1.945 1 97.38 110 LEU B CA 1
ATOM 2031 C C . LEU B 1 110 ? 6.551 -18.688 2.371 1 97.38 110 LEU B C 1
ATOM 2033 O O . LEU B 1 110 ? 6.863 -17.969 3.316 1 97.38 110 LEU B O 1
ATOM 2037 N N . SER B 1 111 ? 7.363 -19.375 1.683 1 97 111 SER B N 1
ATOM 2038 C CA . SER B 1 111 ? 8.797 -19.125 1.796 1 97 111 SER B CA 1
ATOM 2039 C C . SER B 1 111 ? 9.266 -18.125 0.747 1 97 111 SER B C 1
ATOM 2041 O O . SER B 1 111 ? 8.594 -17.922 -0.269 1 97 111 SER B O 1
ATOM 2043 N N . GLU B 1 112 ? 10.398 -17.531 1.048 1 96.19 112 GLU B N 1
ATOM 2044 C CA . GLU B 1 112 ? 11.023 -16.656 0.064 1 96.19 112 GLU B CA 1
ATOM 2045 C C . GLU B 1 112 ? 11.242 -17.375 -1.262 1 96.19 112 GLU B C 1
ATOM 2047 O O . GLU B 1 112 ? 10.969 -16.828 -2.33 1 96.19 112 GLU B O 1
ATOM 2052 N N . LYS B 1 113 ? 11.688 -18.578 -1.139 1 97.12 113 LYS B N 1
ATOM 2053 C CA . LYS B 1 113 ? 11.953 -19.375 -2.328 1 97.12 113 LYS B CA 1
ATOM 2054 C C . LYS B 1 113 ? 10.688 -19.562 -3.162 1 97.12 113 LYS B C 1
ATOM 2056 O O . LYS B 1 113 ? 10.734 -19.484 -4.391 1 97.12 113 LYS B O 1
ATOM 2061 N N . GLN B 1 114 ? 9.633 -19.766 -2.525 1 97.88 114 GLN B N 1
ATOM 2062 C CA . GLN B 1 114 ? 8.359 -19.953 -3.219 1 97.88 114 GLN B CA 1
ATOM 2063 C C . GLN B 1 114 ? 7.941 -18.688 -3.963 1 97.88 114 GLN B C 1
ATOM 2065 O O . GLN B 1 114 ? 7.441 -18.766 -5.086 1 97.88 114 GLN B O 1
ATOM 2070 N N . ILE B 1 115 ? 8.109 -17.578 -3.363 1 97.81 115 ILE B N 1
ATOM 2071 C CA . ILE B 1 115 ? 7.75 -16.312 -3.982 1 97.81 115 ILE B CA 1
ATOM 2072 C C . ILE B 1 115 ? 8.633 -16.062 -5.203 1 97.81 115 ILE B C 1
ATOM 2074 O O . ILE B 1 115 ? 8.133 -15.719 -6.277 1 97.81 115 ILE B O 1
ATOM 2078 N N . PHE B 1 116 ? 9.891 -16.344 -5.062 1 97.56 116 PHE B N 1
ATOM 2079 C CA . PHE B 1 116 ? 10.82 -16.141 -6.16 1 97.56 116 PHE B CA 1
ATOM 2080 C C . PHE B 1 116 ? 10.531 -17.109 -7.301 1 97.56 116 PHE B C 1
ATOM 2082 O O . PHE B 1 116 ? 10.57 -16.719 -8.477 1 97.56 116 PHE B O 1
ATOM 2089 N N . ASN B 1 117 ? 10.258 -18.281 -6.914 1 97.94 117 ASN B N 1
ATOM 2090 C CA . ASN B 1 117 ? 9.906 -19.266 -7.934 1 97.94 117 ASN B CA 1
ATOM 2091 C C . ASN B 1 117 ? 8.688 -18.828 -8.742 1 97.94 117 ASN B C 1
ATOM 2093 O O . ASN B 1 117 ? 8.656 -18.984 -9.961 1 97.94 117 ASN B O 1
ATOM 2097 N N . CYS B 1 118 ? 7.75 -18.312 -8.07 1 97.94 118 CYS B N 1
ATOM 2098 C CA . CYS B 1 118 ? 6.531 -17.844 -8.711 1 97.94 118 CYS B CA 1
ATOM 2099 C C . CYS B 1 118 ? 6.836 -16.734 -9.719 1 97.94 118 CYS B C 1
ATOM 2101 O O . CYS B 1 118 ? 6.352 -16.766 -10.852 1 97.94 118 CYS B O 1
ATOM 2103 N N . ILE B 1 119 ? 7.645 -15.812 -9.344 1 98.25 119 ILE B N 1
ATOM 2104 C CA . ILE B 1 119 ? 8.008 -14.688 -10.195 1 98.25 119 ILE B CA 1
ATOM 2105 C C . ILE B 1 119 ? 8.805 -15.195 -11.398 1 98.25 119 ILE B C 1
ATOM 2107 O O . ILE B 1 119 ? 8.484 -14.867 -12.547 1 98.25 119 ILE B O 1
ATOM 2111 N N . GLU B 1 120 ? 9.727 -16.047 -11.164 1 97.81 120 GLU B N 1
ATOM 2112 C CA . GLU B 1 120 ? 10.633 -16.531 -12.203 1 97.81 120 GLU B CA 1
ATOM 2113 C C . GLU B 1 120 ? 9.891 -17.406 -13.211 1 97.81 120 GLU B C 1
ATOM 2115 O O . GLU B 1 120 ? 10.172 -17.344 -14.406 1 97.81 120 GLU B O 1
ATOM 2120 N N . ALA B 1 121 ? 9.016 -18.125 -12.727 1 97.94 121 ALA B N 1
ATOM 2121 C CA . ALA B 1 121 ? 8.305 -19.094 -13.562 1 97.94 121 ALA B CA 1
ATOM 2122 C C . ALA B 1 121 ? 7.488 -18.391 -14.641 1 97.94 121 ALA B C 1
ATOM 2124 O O . ALA B 1 121 ? 7.168 -18.984 -15.672 1 97.94 121 ALA B O 1
ATOM 2125 N N . THR B 1 122 ? 7.094 -17.156 -14.406 1 97.56 122 THR B N 1
ATOM 2126 C CA . THR B 1 122 ? 6.305 -16.438 -15.391 1 97.56 122 THR B CA 1
ATOM 2127 C C . THR B 1 122 ? 7.133 -16.156 -16.641 1 97.56 122 THR B C 1
ATOM 2129 O O . THR B 1 122 ? 6.586 -16.016 -17.734 1 97.56 122 THR B O 1
ATOM 2132 N N . GLY B 1 123 ? 8.422 -15.922 -16.484 1 97.31 123 GLY B N 1
ATOM 2133 C CA . GLY B 1 123 ? 9.305 -15.555 -17.578 1 97.31 123 GLY B CA 1
ATOM 2134 C C . GLY B 1 123 ? 9.117 -14.117 -18.031 1 97.31 123 GLY B C 1
ATOM 2135 O O . GLY B 1 123 ? 9.633 -13.727 -19.078 1 97.31 123 GLY B O 1
ATOM 2136 N N . LEU B 1 124 ? 8.445 -13.336 -17.312 1 98 124 LEU B N 1
ATOM 2137 C CA . LEU B 1 124 ? 8.039 -12.016 -17.781 1 98 124 LEU B CA 1
ATOM 2138 C C . LEU B 1 124 ? 8.859 -10.922 -17.109 1 98 124 LEU B C 1
ATOM 2140 O O . LEU B 1 124 ? 8.812 -9.758 -17.516 1 98 124 LEU B O 1
ATOM 2144 N N . PHE B 1 125 ? 9.609 -11.289 -16.078 1 98.12 125 PHE B N 1
ATOM 2145 C CA . PHE B 1 125 ? 10.312 -10.273 -15.305 1 98.12 125 PHE B CA 1
ATOM 2146 C C . PHE B 1 125 ? 11.812 -10.352 -15.539 1 98.12 125 PHE B C 1
ATOM 2148 O O . PHE B 1 125 ? 12.352 -11.43 -15.812 1 98.12 125 PHE B O 1
ATOM 2155 N N . ASP B 1 126 ? 12.469 -9.227 -15.539 1 97.38 126 ASP B N 1
ATOM 2156 C CA . ASP B 1 126 ? 13.922 -9.125 -15.547 1 97.38 126 ASP B CA 1
ATOM 2157 C C . ASP B 1 126 ? 14.484 -9.273 -14.133 1 97.38 126 ASP B C 1
ATOM 2159 O O . ASP B 1 126 ? 14.555 -8.297 -13.383 1 97.38 126 ASP B O 1
ATOM 2163 N N . MET B 1 127 ? 14.961 -10.438 -13.867 1 96.44 127 MET B N 1
ATOM 2164 C CA . MET B 1 127 ? 15.352 -10.781 -12.5 1 96.44 127 MET B CA 1
ATOM 2165 C C . MET B 1 127 ? 16.594 -10.016 -12.086 1 96.44 127 MET B C 1
ATOM 2167 O O . MET B 1 127 ? 16.922 -9.945 -10.898 1 96.44 127 MET B O 1
ATOM 2171 N N . SER B 1 128 ? 17.281 -9.359 -12.992 1 95.5 128 SER B N 1
ATOM 2172 C CA . SER B 1 128 ? 18.438 -8.547 -12.648 1 95.5 128 SER B CA 1
ATOM 2173 C C . SER B 1 128 ? 18.031 -7.246 -11.969 1 95.5 128 SER B C 1
ATOM 2175 O O . SER B 1 128 ? 18.859 -6.566 -11.359 1 95.5 128 SER B O 1
ATOM 2177 N N . THR B 1 129 ? 16.766 -6.98 -12.016 1 92.69 129 THR B N 1
ATOM 2178 C CA . THR B 1 129 ? 16.281 -5.727 -11.461 1 92.69 129 THR B CA 1
ATOM 2179 C C . THR B 1 129 ? 15.703 -5.945 -10.062 1 92.69 129 THR B C 1
ATOM 2181 O O . THR B 1 129 ? 15.281 -4.992 -9.398 1 92.69 129 THR B O 1
ATOM 2184 N N . ILE B 1 130 ? 15.711 -7.109 -9.562 1 93.81 130 ILE B N 1
ATOM 2185 C CA . ILE B 1 130 ? 15.031 -7.418 -8.305 1 93.81 130 ILE B CA 1
ATOM 2186 C C . ILE B 1 130 ? 15.719 -6.699 -7.152 1 93.81 130 ILE B C 1
ATOM 2188 O O . ILE B 1 130 ? 16.953 -6.672 -7.078 1 93.81 130 ILE B O 1
ATOM 2192 N N . ARG B 1 131 ? 14.945 -6.074 -6.387 1 87.75 131 ARG B N 1
ATOM 2193 C CA . ARG B 1 131 ? 15.359 -5.496 -5.113 1 87.75 131 ARG B CA 1
ATOM 2194 C C . ARG B 1 131 ? 14.5 -6.031 -3.969 1 87.75 131 ARG B C 1
ATOM 2196 O O . ARG B 1 131 ? 13.273 -6.062 -4.066 1 87.75 131 ARG B O 1
ATOM 2203 N N . LYS B 1 132 ? 15.273 -6.504 -2.996 1 91 132 LYS B N 1
ATOM 2204 C CA . LYS B 1 132 ? 14.57 -7.113 -1.872 1 91 132 LYS B CA 1
ATOM 2205 C C . LYS B 1 132 ? 15.031 -6.52 -0.545 1 91 132 LYS B C 1
ATOM 2207 O O . LYS B 1 132 ? 16.219 -6.203 -0.379 1 91 132 LYS B O 1
ATOM 2212 N N . TYR B 1 133 ? 14.109 -6.383 0.338 1 87.38 133 TYR B N 1
ATOM 2213 C CA . TYR B 1 133 ? 14.359 -6.016 1.728 1 87.38 133 TYR B CA 1
ATOM 2214 C C . TYR B 1 133 ? 13.555 -6.891 2.678 1 87.38 133 TYR B C 1
ATOM 2216 O O . TYR B 1 133 ? 12.344 -7.047 2.514 1 87.38 133 TYR B O 1
ATOM 2224 N N . SER B 1 134 ? 14.328 -7.488 3.615 1 89.31 134 SER B N 1
ATOM 2225 C CA . SER B 1 134 ? 13.664 -8.367 4.574 1 89.31 134 SER B CA 1
ATOM 2226 C C . SER B 1 134 ? 13.852 -7.871 6.004 1 89.31 134 SER B C 1
ATOM 2228 O O . SER B 1 134 ? 14.938 -7.41 6.367 1 89.31 134 SER B O 1
ATOM 2230 N N . LEU B 1 135 ? 12.75 -7.84 6.75 1 85 135 LEU B N 1
ATOM 2231 C CA . LEU B 1 135 ? 12.758 -7.582 8.188 1 85 135 LEU B CA 1
ATOM 2232 C C . LEU B 1 135 ? 11.938 -8.633 8.93 1 85 135 LEU B C 1
ATOM 2234 O O . LEU B 1 135 ? 10.711 -8.68 8.805 1 85 135 LEU B O 1
ATOM 2238 N N . GLU B 1 136 ? 12.648 -9.43 9.719 1 84 136 GLU B N 1
ATOM 2239 C CA . GLU B 1 136 ? 11.984 -10.5 10.445 1 84 136 GLU B CA 1
ATOM 2240 C C . GLU B 1 136 ? 11.188 -11.391 9.5 1 84 136 GLU B C 1
ATOM 2242 O O . GLU B 1 136 ? 11.742 -11.984 8.57 1 84 136 GLU B O 1
ATOM 2247 N N . SER B 1 137 ? 9.812 -11.422 9.648 1 88.56 137 SER B N 1
ATOM 2248 C CA . SER B 1 137 ? 8.977 -12.312 8.852 1 88.56 137 SER B CA 1
ATOM 2249 C C . SER B 1 137 ? 8.32 -11.57 7.695 1 88.56 137 SER B C 1
ATOM 2251 O O . SER B 1 137 ? 7.344 -12.055 7.113 1 88.56 137 SER B O 1
ATOM 2253 N N . VAL B 1 138 ? 8.867 -10.445 7.344 1 91.38 138 VAL B N 1
ATOM 2254 C CA . VAL B 1 138 ? 8.281 -9.656 6.266 1 91.38 138 VAL B CA 1
ATOM 2255 C C . VAL B 1 138 ? 9.328 -9.398 5.184 1 91.38 138 VAL B C 1
ATOM 2257 O O . VAL B 1 138 ? 10.484 -9.094 5.492 1 91.38 138 VAL B O 1
ATOM 2260 N N . MET B 1 139 ? 8.922 -9.547 4.004 1 94.19 139 MET B N 1
ATOM 2261 C CA . MET B 1 139 ? 9.781 -9.242 2.863 1 94.19 139 MET B CA 1
ATOM 2262 C C . MET B 1 139 ? 9.094 -8.273 1.909 1 94.19 139 MET B C 1
ATOM 2264 O O . MET B 1 139 ? 7.902 -8.398 1.634 1 94.19 139 MET B O 1
ATOM 2268 N N . PHE B 1 140 ? 9.836 -7.281 1.5 1 92.88 140 PHE B N 1
ATOM 2269 C CA . PHE B 1 140 ? 9.43 -6.391 0.418 1 92.88 140 PHE B CA 1
ATOM 2270 C C . PHE B 1 140 ? 10.3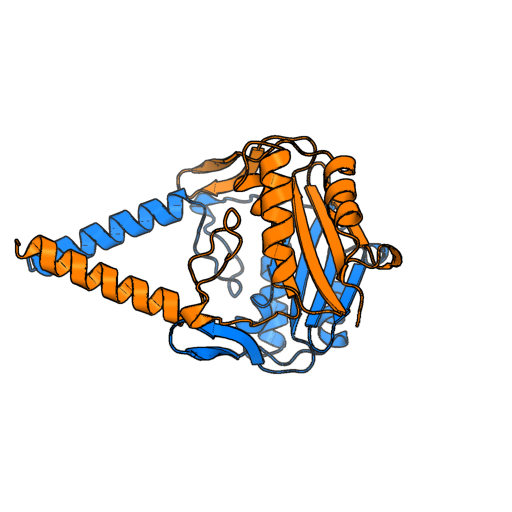2 -6.59 -0.806 1 92.88 140 PHE B C 1
ATOM 2272 O O . PHE B 1 140 ? 11.539 -6.684 -0.684 1 92.88 140 PHE B O 1
ATOM 2279 N N . LEU B 1 141 ? 9.711 -6.641 -1.9 1 94.62 141 LEU B N 1
ATOM 2280 C CA . LEU B 1 141 ? 10.523 -6.785 -3.1 1 94.62 141 LEU B CA 1
ATOM 2281 C C . LEU B 1 141 ? 9.938 -5.984 -4.258 1 94.62 141 LEU B C 1
ATOM 2283 O O . LEU B 1 141 ? 8.734 -5.707 -4.277 1 94.62 141 LEU B O 1
ATOM 2287 N N . MET B 1 142 ? 10.82 -5.578 -5.152 1 93.81 142 MET B N 1
ATOM 2288 C CA . MET B 1 142 ? 10.477 -4.906 -6.402 1 93.81 142 MET B CA 1
ATOM 2289 C C . MET B 1 142 ? 11.156 -5.586 -7.586 1 93.81 142 MET B C 1
ATOM 2291 O O . MET B 1 142 ? 12.312 -6.012 -7.484 1 93.81 142 MET B O 1
ATOM 2295 N N . VAL B 1 143 ? 10.43 -5.66 -8.648 1 95.75 143 VAL B N 1
ATOM 2296 C CA . VAL B 1 143 ? 11 -6.246 -9.852 1 95.75 143 VAL B CA 1
ATOM 2297 C C . VAL B 1 143 ? 10.336 -5.637 -11.086 1 95.75 143 VAL B C 1
ATOM 2299 O O . VAL B 1 143 ? 9.156 -5.273 -11.047 1 95.75 143 VAL B O 1
ATOM 2302 N N . VAL B 1 144 ? 11.094 -5.566 -12.156 1 94.94 144 VAL B N 1
ATOM 2303 C CA . VAL B 1 144 ? 10.594 -4.906 -13.359 1 94.94 144 VAL B CA 1
ATOM 2304 C C . VAL B 1 144 ? 10.25 -5.953 -14.414 1 94.94 144 VAL B C 1
ATOM 2306 O O . VAL B 1 144 ? 11.008 -6.91 -14.617 1 94.94 144 VAL B O 1
ATOM 2309 N N . LYS B 1 145 ? 9.141 -5.746 -14.93 1 97.06 145 LYS B N 1
ATOM 2310 C CA . LYS B 1 145 ? 8.758 -6.586 -16.062 1 97.06 145 LYS B CA 1
ATOM 2311 C C . LYS B 1 145 ? 9.625 -6.285 -17.281 1 97.06 145 LYS B C 1
ATOM 2313 O O . LYS B 1 145 ? 9.961 -5.129 -17.531 1 97.06 145 LYS B O 1
ATOM 2318 N N . LYS B 1 146 ? 9.922 -7.363 -18.031 1 96.62 146 LYS B N 1
ATOM 2319 C CA . LYS B 1 146 ? 10.711 -7.203 -19.234 1 96.62 146 LYS B CA 1
ATOM 2320 C C . LYS B 1 146 ? 10.008 -6.293 -20.234 1 96.62 146 LYS B C 1
ATOM 2322 O O . LYS B 1 146 ? 8.781 -6.344 -20.375 1 96.62 146 LYS B O 1
ATOM 2327 N N . GLY B 1 147 ? 10.859 -5.375 -20.766 1 85.38 147 GLY B N 1
ATOM 2328 C CA . GLY B 1 147 ? 10.336 -4.512 -21.812 1 85.38 147 GLY B CA 1
ATOM 2329 C C . GLY B 1 147 ? 9.992 -5.262 -23.078 1 85.38 147 GLY B C 1
ATOM 2330 O O . GLY B 1 147 ? 10.289 -6.449 -23.219 1 85.38 147 GLY B O 1
ATOM 2331 N N . LEU B 1 148 ? 9.227 -4.598 -23.938 1 66.38 148 LEU B N 1
ATOM 2332 C CA . LEU B 1 148 ? 8.984 -5.133 -25.266 1 66.38 148 LEU B CA 1
ATOM 2333 C C . LEU B 1 148 ? 10.281 -5.176 -26.078 1 66.38 148 LEU B C 1
ATOM 2335 O O . LEU B 1 148 ? 11.18 -4.363 -25.859 1 66.38 148 LEU B O 1
#

Organism: NCBI:txid290746

Secondary structure (DSSP, 8-state):
--HHHHHHHHHHHHHHHHHHHTT-----TTSS--S-HHHHTT--EEEEEEES-TGGG-SSHHHHHHHHHHHHTTEEEEEEEEEEEE-S-SEEEEEE-TTS-EEEEE-----HHHHHHHHHHHS-EEEEEEEEEEETTEEEEEEEEPP-/--HHHHHHHHHHHHHHHHHHHTT-----TTSS--S-HHHHTT--EEEEEEES-TGGG-SSHHHHHHHHHHHHTTEEEEEEEEEEEE-S-SEEEEEE-TTS-EEEEE-----HHHHHHHHHHHS-EEEEEEEEEEETTEEEEEEEEPP-

Nearest PDB structures (foldseek):
  3hca-assembly2_B  TM=7.897E-01  e=5.591E-09  Homo sapiens
  2an3-assembly2_B  TM=7.912E-01  e=5.964E-09  Homo sapiens
  3hce-assembly2_B  TM=7.900E-01  e=7.720E-09  Homo sapiens
  4mik-assembly1_A  TM=7.841E-01  e=2.033E-08  Homo sapiens
  2opb-assembly3_A  TM=7.840E-01  e=6.089E-08  Homo sapiens

InterPro domains:
  IPR000940 Methyltransferase, NNMT/PNMT/TEMT [PF01234] (5-125)
  IPR000940 Methyltransferase, NNMT/PNMT/TEMT [PS51681] (1-148)
  IPR000940 Methyltransferase, NNMT/PNMT/TEMT [PTHR10867] (9-132)
  IPR029063 S-adenosyl-L-methionine-dependent methyltransferase superfamily [G3DSA:3.40.50.150] (1-147)
  IPR029063 S-adenosyl-L-methionine-dependent methyltransferase superfamily [SSF53335] (26-128)

Solvent-accessible surface area (backbone atoms only — not comparable to full-atom values): 16078 Å² total; per-residue (Å²): 131,50,72,64,57,51,52,51,51,50,50,50,51,51,50,50,49,53,41,35,68,68,61,55,72,79,69,42,48,85,35,78,66,32,51,58,48,92,40,45,56,87,62,60,31,64,65,46,78,40,66,56,42,63,46,44,74,22,86,44,72,68,52,36,49,52,23,50,60,29,54,58,67,37,41,32,68,56,13,36,43,36,40,32,40,55,34,73,38,49,60,46,74,81,42,54,19,77,82,60,45,62,41,72,42,64,33,32,71,34,48,68,66,56,56,49,48,53,55,58,70,68,69,49,53,38,74,89,55,55,43,76,48,75,56,93,48,34,37,37,37,37,34,31,29,41,59,128,130,51,73,64,57,50,53,50,51,49,50,50,51,52,49,51,49,53,41,36,70,68,64,54,71,78,69,40,48,85,35,78,66,32,51,58,48,92,40,46,57,86,62,61,30,63,65,46,78,40,68,56,42,62,45,44,75,25,87,45,70,67,51,37,48,51,22,48,61,28,54,58,67,39,42,32,69,54,12,36,42,36,40,32,40,54,34,74,37,48,61,48,75,82,43,56,19,78,84,61,47,62,39,71,42,65,32,34,72,33,47,69,66,55,55,51,48,53,53,58,71,66,70,51,53,38,74,87,54,54,44,77,48,75,56,93,49,34,36,35,37,36,36,32,29,39,60,127